Protein 6DRM (pdb70)

Structure (mmCIF, N/CA/C/O backbone):
data_6DRM
#
_entry.id   6DRM
#
_cell.length_a   170.170
_cell.length_b   53.870
_cell.length_c   41.520
_cell.angle_alpha   90.000
_cell.angle_beta   101.940
_cell.angle_gamma   90.000
#
_symmetry.space_group_name_H-M   'C 1 2 1'
#
loop_
_entity.id
_entity.type
_entity.pdbx_description
1 polymer 'Inactive ubiquitin thioesterase FAM105A'
2 water water
#
loop_
_atom_site.group_PDB
_atom_site.id
_atom_site.type_symbol
_atom_site.label_atom_id
_atom_site.label_alt_id
_atom_site.label_comp_id
_atom_site.label_asym_id
_atom_site.label_entity_id
_atom_site.label_seq_id
_atom_site.pdbx_PDB_ins_code
_atom_site.Cartn_x
_atom_site.Cartn_y
_atom_site.Cartn_z
_atom_site.occupancy
_atom_site.B_iso_or_equiv
_atom_site.auth_seq_id
_atom_site.auth_comp_id
_atom_site.auth_asym_id
_atom_site.auth_atom_id
_atom_site.pdbx_PDB_model_num
ATOM 1 N N . ASN A 1 6 ? -27.815 -6.137 22.555 1.00 78.76 87 ASN A N 1
ATOM 2 C CA . ASN A 1 6 ? -26.542 -6.314 21.862 1.00 80.92 87 ASN A CA 1
ATOM 3 C C . ASN A 1 6 ? -26.795 -6.561 20.377 1.00 73.29 87 ASN A C 1
ATOM 4 O O . ASN A 1 6 ? -26.205 -5.909 19.516 1.00 71.18 87 ASN A O 1
ATOM 14 N N . LEU A 1 7 ? -27.683 -7.509 20.090 1.00 69.31 88 LEU A N 1
ATOM 15 C CA . LEU A 1 7 ? -28.041 -7.822 18.712 1.00 64.82 88 LEU A CA 1
ATOM 16 C C . LEU A 1 7 ? -28.666 -6.608 18.035 1.00 62.05 88 LEU A C 1
ATOM 17 O O . LEU A 1 7 ? -29.633 -6.030 18.538 1.00 60.46 88 LEU A O 1
ATOM 33 N N . SER A 1 8 ? -28.108 -6.223 16.884 1.00 61.16 89 SER A N 1
ATOM 34 C CA . SER A 1 8 ? -28.573 -5.041 16.165 1.00 57.92 89 SER A CA 1
ATOM 35 C C . SER A 1 8 ? -29.664 -5.346 15.147 1.00 54.32 89 SER A C 1
ATOM 36 O O . SER A 1 8 ? -30.343 -4.418 14.692 1.00 52.22 89 SER A O 1
ATOM 44 N N . VAL A 1 9 ? -29.837 -6.610 14.767 1.00 53.40 90 VAL A N 1
ATOM 45 C CA . VAL A 1 9 ? -30.972 -7.036 13.960 1.00 52.30 90 VAL A CA 1
ATOM 46 C C . VAL A 1 9 ? -31.891 -7.801 14.904 1.00 56.78 90 VAL A C 1
ATOM 47 O O . VAL A 1 9 ? -31.754 -9.018 15.081 1.00 59.05 90 VAL A O 1
ATOM 60 N N . GLU A 1 10 ? -32.820 -7.082 15.526 1.00 57.98 91 GLU A N 1
ATOM 61 C CA . GLU A 1 10 ? -33.547 -7.597 16.677 1.00 60.47 91 GLU A CA 1
ATOM 62 C C . GLU A 1 10 ? -34.327 -8.859 16.323 1.00 56.37 91 GLU A C 1
ATOM 63 O O . GLU A 1 10 ? -34.675 -9.110 15.167 1.00 51.51 91 GLU A O 1
ATOM 75 N N . ALA A 1 11 ? -34.590 -9.666 17.351 1.00 58.50 92 ALA A N 1
ATOM 76 C CA . ALA A 1 11 ? -35.309 -10.918 17.167 1.00 61.44 92 ALA A CA 1
ATOM 77 C C . ALA A 1 11 ? -36.669 -10.667 16.526 1.00 60.05 92 ALA A C 1
ATOM 78 O O . ALA A 1 11 ? -37.279 -9.607 16.697 1.00 60.18 92 ALA A O 1
ATOM 85 N N . GLU A 1 12 ? -37.147 -11.664 15.7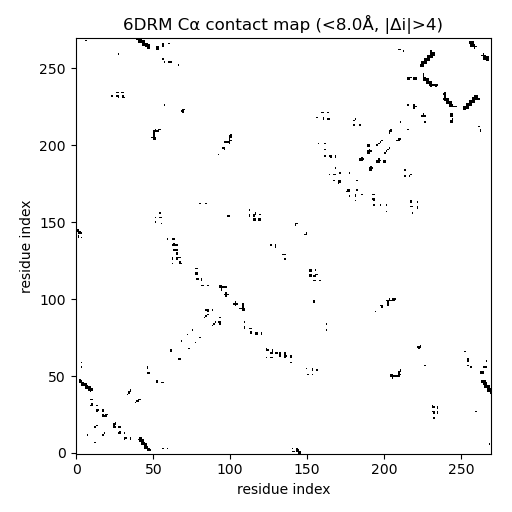86 1.00 61.36 93 GLU A N 1
ATOM 86 C CA . GLU A 1 12 ? -38.378 -11.506 15.029 1.00 61.71 93 GLU A CA 1
ATOM 87 C C . GLU A 1 12 ? -39.578 -11.398 15.962 1.00 60.57 93 GLU A C 1
ATOM 88 O O . GLU A 1 12 ? -39.622 -12.007 17.034 1.00 59.84 93 GLU A O 1
ATOM 100 N N . VAL A 1 13 ? -40.552 -10.597 15.542 1.00 59.44 94 VAL A N 1
ATOM 101 C CA . VAL A 1 13 ? -41.814 -10.450 16.252 1.00 65.89 94 VAL A CA 1
ATOM 102 C C . VAL A 1 13 ? -42.941 -10.582 15.239 1.00 66.75 94 VAL A C 1
ATOM 103 O O . VAL A 1 13 ? -42.810 -10.168 14.083 1.00 65.07 94 VAL A O 1
ATOM 116 N N . ASP A 1 14 ? -44.050 -11.174 15.676 1.00 67.27 95 ASP A N 1
ATOM 117 C CA . ASP A 1 14 ? -45.213 -11.321 14.812 1.00 64.63 95 ASP A CA 1
ATOM 118 C C . ASP A 1 14 ? -45.598 -9.976 14.211 1.00 56.30 95 ASP A C 1
ATOM 119 O O . ASP A 1 14 ? -45.747 -8.981 14.925 1.00 60.42 95 ASP A O 1
ATOM 128 N N . LEU A 1 15 ? -45.758 -9.952 12.887 1.00 52.65 96 LEU A N 1
ATOM 129 C CA . LEU A 1 15 ? -46.008 -8.693 12.191 1.00 52.02 96 LEU A CA 1
ATOM 130 C C . LEU A 1 15 ? -47.295 -8.039 12.679 1.00 56.65 96 LEU A C 1
ATOM 131 O O . LEU A 1 15 ? -47.332 -6.830 12.935 1.00 59.00 96 LEU A O 1
ATOM 147 N N . LEU A 1 16 ? -48.369 -8.821 12.801 1.00 56.83 97 LEU A N 1
ATOM 148 C CA . LEU A 1 16 ? -49.643 -8.252 13.224 1.00 60.03 97 LEU A CA 1
ATOM 149 C C . LEU A 1 16 ? -49.585 -7.769 14.668 1.00 64.66 97 LEU A C 1
ATOM 150 O O . LEU A 1 16 ? -50.228 -6.771 15.009 1.00 67.29 97 LEU A O 1
ATOM 166 N N . SER A 1 17 ? -48.817 -8.449 15.524 1.00 65.91 98 SER A N 1
ATOM 167 C CA . SER A 1 17 ? -48.630 -7.973 16.891 1.00 70.38 98 SER A CA 1
ATOM 168 C C . SER A 1 17 ? -47.903 -6.634 16.905 1.00 72.06 98 SER A C 1
ATOM 169 O O . SER A 1 17 ? -48.386 -5.656 17.488 1.00 74.60 98 SER A O 1
ATOM 177 N N . TYR A 1 18 ? -46.730 -6.575 16.270 1.00 69.93 99 TYR A N 1
ATOM 178 C CA . TYR A 1 18 ? -45.988 -5.323 16.176 1.00 73.42 99 TYR A CA 1
ATOM 179 C C . TYR A 1 18 ? -46.853 -4.219 15.585 1.00 71.40 99 TYR A C 1
ATOM 180 O O . TYR A 1 18 ? -46.891 -3.095 16.100 1.00 75.37 99 TYR A O 1
ATOM 198 N N . CYS A 1 19 ? -47.563 -4.526 14.499 1.00 67.00 100 CYS A N 1
ATOM 199 C CA . CYS A 1 19 ? -48.416 -3.531 13.860 1.00 66.40 100 CYS A CA 1
ATOM 200 C C . CYS A 1 19 ? -49.490 -3.024 14.816 1.00 70.52 100 CYS A C 1
ATOM 201 O O . CYS A 1 19 ? -49.795 -1.824 14.839 1.00 68.83 100 CYS A O 1
ATOM 209 N N . ALA A 1 20 ? -50.075 -3.918 15.615 1.00 72.21 101 ALA A N 1
ATOM 210 C CA . ALA A 1 20 ? -51.141 -3.520 16.527 1.00 78.58 101 ALA A CA 1
ATOM 211 C C . ALA A 1 20 ? -50.608 -2.789 17.754 1.00 83.49 101 ALA A C 1
ATOM 212 O O . ALA A 1 20 ? -51.278 -1.889 18.272 1.00 87.28 101 ALA A O 1
ATOM 219 N N . ARG A 1 21 ? -49.412 -3.159 18.224 1.00 82.76 102 ARG A N 1
ATOM 220 C CA . ARG A 1 21 ? -48.837 -2.555 19.424 1.00 88.27 102 ARG A CA 1
ATOM 221 C C . ARG A 1 21 ? -48.094 -1.259 19.119 1.00 90.02 102 ARG A C 1
ATOM 222 O O . ARG A 1 21 ? -48.153 -0.311 19.910 1.00 94.07 102 ARG A O 1
ATOM 226 N N . GLU A 1 22 ? -47.381 -1.201 17.992 1.00 86.08 103 GLU A N 1
ATOM 227 C CA . GLU A 1 22 ? -46.566 -0.033 17.679 1.00 87.42 103 GLU A CA 1
ATOM 228 C C . GLU A 1 22 ? -47.380 1.085 17.040 1.00 83.04 103 GLU A C 1
ATOM 229 O O . GLU A 1 22 ? -47.073 2.264 17.253 1.00 90.32 103 GLU A O 1
ATOM 241 N N . TRP A 1 23 ? -48.407 0.749 16.266 1.00 79.67 104 TRP A N 1
ATOM 242 C CA . TRP A 1 23 ? -49.179 1.732 15.516 1.00 74.80 104 TRP A CA 1
ATOM 243 C C . TRP A 1 23 ? -50.630 1.778 15.979 1.00 76.40 104 TRP A C 1
ATOM 244 O O . TRP A 1 23 ? -51.560 1.851 15.173 1.00 73.87 104 TRP A O 1
ATOM 265 N N . LYS A 1 24 ? -50.839 1.748 17.292 1.00 79.03 105 LYS A N 1
ATOM 266 C CA . LYS A 1 24 ? -52.165 1.964 17.853 1.00 87.97 105 LYS A CA 1
ATOM 267 C C . LYS A 1 24 ? -52.492 3.453 17.844 1.00 98.33 105 LYS A C 1
ATOM 268 O O . LYS A 1 24 ? -51.634 4.289 18.152 1.00 101.54 105 LYS A O 1
ATOM 272 N N . GLY A 1 25 ? -53.721 3.784 17.484 1.00 101.59 106 GLY A N 1
ATOM 273 C CA . GLY A 1 25 ? -54.140 5.177 17.388 1.00 106.86 106 GLY A CA 1
ATOM 274 C C . GLY A 1 25 ? -55.145 5.358 16.259 1.00 108.08 106 GLY A C 1
ATOM 275 O O . GLY A 1 25 ? -55.457 4.444 15.523 1.00 107.08 106 GLY A O 1
ATOM 279 N N . GLU A 1 26 ? -55.644 6.603 16.145 1.00 114.61 107 GLU A N 1
ATOM 280 C CA . GLU A 1 26 ? -56.675 6.912 15.150 1.00 115.68 107 GLU A CA 1
ATOM 281 C C . GLU A 1 26 ? -56.275 8.042 14.208 1.00 112.66 107 GLU A C 1
ATOM 282 O O . GLU A 1 26 ? -57.119 8.526 13.443 1.00 114.81 107 GLU A O 1
ATOM 294 N N . THR A 1 27 ? -55.018 8.476 14.236 1.00 111.46 108 THR A N 1
ATOM 295 C CA . THR A 1 27 ? -54.577 9.514 13.319 1.00 109.52 108 THR A CA 1
ATOM 296 C C . THR A 1 27 ? -54.570 8.975 11.888 1.00 100.96 108 THR A C 1
ATOM 297 O O . THR A 1 27 ? -54.433 7.768 11.671 1.00 94.15 108 THR A O 1
ATOM 308 N N . PRO A 1 28 ? -54.727 9.849 10.891 1.00 101.59 109 PRO A N 1
ATOM 309 C CA . PRO A 1 28 ? -54.672 9.371 9.500 1.00 97.26 109 PRO A CA 1
ATOM 310 C C . PRO A 1 28 ? -53.372 8.663 9.163 1.00 90.72 109 PRO A C 1
ATOM 311 O O . PRO A 1 28 ? -53.372 7.754 8.323 1.00 85.57 109 PRO A O 1
ATOM 322 N N . ARG A 1 29 ? -52.262 9.052 9.795 1.00 88.92 110 ARG A N 1
ATOM 323 C CA . ARG A 1 29 ? -50.984 8.404 9.519 1.00 86.02 110 ARG A CA 1
ATOM 324 C C . ARG A 1 29 ? -50.917 7.023 10.159 1.00 83.52 110 ARG A C 1
ATOM 325 O O . ARG A 1 29 ? -50.463 6.061 9.526 1.00 77.18 110 ARG A O 1
ATOM 329 N N . ASN A 1 30 ? -51.360 6.903 11.413 1.00 85.70 111 ASN A N 1
ATOM 330 C CA . ASN A 1 30 ? -51.345 5.605 12.080 1.00 83.00 111 ASN A CA 1
ATOM 331 C C . ASN A 1 30 ? -52.292 4.629 11.397 1.00 79.29 111 ASN A C 1
ATOM 332 O O . ASN A 1 30 ? -51.938 3.466 11.167 1.00 77.26 111 ASN A O 1
ATOM 343 N N . LYS A 1 31 ? -53.500 5.084 11.064 1.00 82.63 112 LYS A N 1
ATOM 344 C CA . LYS A 1 31 ? -54.444 4.223 10.362 1.00 78.64 112 LYS A CA 1
ATOM 345 C C . LYS A 1 31 ? -53.836 3.687 9.073 1.00 73.00 112 LYS A C 1
ATOM 346 O O . LYS A 1 31 ? -53.955 2.494 8.768 1.00 69.71 112 LYS A O 1
ATOM 350 N N . LEU A 1 32 ? -53.167 4.551 8.307 1.00 73.45 113 LEU A N 1
ATOM 351 C CA . LEU A 1 32 ? -52.553 4.108 7.061 1.00 71.59 113 LEU A CA 1
ATOM 352 C C . LEU A 1 32 ? -51.460 3.080 7.323 1.00 65.95 113 LEU A C 1
ATOM 353 O O . LEU A 1 32 ? -51.307 2.117 6.561 1.00 59.66 113 LEU A O 1
ATOM 369 N N . MET A 1 33 ? -50.690 3.264 8.398 1.00 63.31 114 MET A N 1
ATOM 370 C CA . MET A 1 33 ? -49.601 2.337 8.692 1.00 62.25 114 MET A CA 1
ATOM 371 C C . MET A 1 33 ? -50.131 0.939 8.983 1.00 57.67 114 MET A C 1
ATOM 372 O O . MET A 1 33 ? -49.547 -0.058 8.539 1.00 52.83 114 MET A O 1
ATOM 386 N N . ARG A 1 34 ? -51.235 0.841 9.730 1.00 59.32 115 ARG A N 1
ATOM 387 C CA . ARG A 1 34 ? -51.789 -0.473 10.041 1.00 51.76 115 ARG A CA 1
ATOM 388 C C . ARG A 1 34 ? -52.299 -1.167 8.784 1.00 52.87 115 ARG A C 1
ATOM 389 O O . ARG A 1 34 ? -52.155 -2.387 8.642 1.00 52.51 115 ARG A O 1
ATOM 410 N N . LYS A 1 35 ? -52.896 -0.410 7.859 1.00 52.12 116 LYS A N 1
ATOM 411 C CA . LYS A 1 35 ? -53.340 -1.002 6.601 1.00 54.37 116 LYS A CA 1
ATOM 412 C C . LYS A 1 35 ? -52.157 -1.499 5.779 1.00 52.10 116 LYS A C 1
ATOM 413 O O . LYS A 1 35 ? -52.253 -2.530 5.102 1.00 51.60 116 LYS A O 1
ATOM 432 N N . ALA A 1 36 ? -51.034 -0.781 5.824 1.00 51.54 117 ALA A N 1
ATOM 433 C CA . ALA A 1 36 ? -49.855 -1.205 5.076 1.00 45.85 117 ALA A CA 1
ATOM 434 C C . ALA A 1 36 ? -49.329 -2.535 5.599 1.00 43.56 117 ALA A C 1
ATOM 435 O O . ALA A 1 36 ? -49.079 -3.466 4.824 1.00 42.76 117 ALA A O 1
ATOM 442 N N . TYR A 1 37 ? -49.161 -2.648 6.921 1.00 46.00 118 TYR A N 1
ATOM 443 C CA . TYR A 1 37 ? -48.687 -3.902 7.498 1.00 47.68 118 TYR A CA 1
ATOM 444 C C . TYR A 1 37 ? -49.656 -5.044 7.214 1.00 49.13 118 TYR A C 1
ATOM 445 O O . TYR A 1 37 ? -49.231 -6.172 6.935 1.00 48.82 118 TYR A O 1
ATOM 463 N N . GLU A 1 38 ? -50.963 -4.773 7.280 1.00 49.94 119 GLU A N 1
ATOM 464 C CA . GLU A 1 38 ? -51.945 -5.804 6.960 1.00 47.65 119 GLU A CA 1
ATOM 465 C C . GLU A 1 38 ? -51.818 -6.248 5.508 1.00 47.40 119 GLU A C 1
ATOM 466 O O . GLU A 1 38 ? -51.977 -7.435 5.198 1.00 47.16 119 GLU A O 1
ATOM 478 N N . GLU A 1 39 ? -51.538 -5.307 4.603 1.00 49.40 120 GLU A N 1
ATOM 479 C CA . GLU A 1 39 ? -51.259 -5.669 3.216 1.00 52.29 120 GLU A CA 1
ATOM 480 C C . GLU A 1 39 ? -50.034 -6.571 3.124 1.00 46.61 120 GLU A C 1
ATOM 481 O O . GLU A 1 39 ? -50.042 -7.569 2.396 1.00 45.73 120 GLU A O 1
ATOM 493 N N . LEU A 1 40 ? -48.970 -6.234 3.856 1.00 46.18 121 LEU A N 1
ATOM 494 C CA . LEU A 1 40 ? -47.766 -7.059 3.840 1.00 45.04 121 LEU A CA 1
ATOM 495 C C . LEU A 1 40 ? -48.073 -8.493 4.256 1.00 48.32 121 LEU A C 1
ATOM 496 O O . LEU A 1 40 ? -47.526 -9.445 3.687 1.00 43.87 121 LEU A O 1
ATOM 512 N N . PHE A 1 41 ? -48.951 -8.668 5.243 1.00 46.99 122 PHE A N 1
ATOM 513 C CA . PHE A 1 41 ? -49.223 -10.002 5.762 1.00 47.51 122 PHE A CA 1
ATOM 514 C C . PHE A 1 41 ? -50.098 -10.809 4.810 1.00 46.22 122 PHE A C 1
ATOM 515 O O . PHE A 1 41 ? -49.775 -11.955 4.480 1.00 48.33 122 PHE A O 1
ATOM 532 N N . TRP A 1 42 ? -51.208 -10.226 4.354 1.00 47.44 123 TRP A N 1
ATOM 533 C CA . TRP A 1 42 ? -52.193 -10.995 3.601 1.00 47.98 123 TRP A CA 1
ATOM 534 C C . TRP A 1 42 ? -51.839 -11.104 2.123 1.00 49.88 123 TRP A C 1
ATOM 535 O O . TRP A 1 42 ? -52.109 -12.135 1.496 1.00 51.67 123 TRP A O 1
ATOM 556 N N . ARG A 1 43 ? -51.250 -10.057 1.546 1.00 50.57 124 ARG A N 1
ATOM 557 C CA . ARG A 1 43 ? -50.926 -10.055 0.125 1.00 56.92 124 ARG A CA 1
ATOM 558 C C . ARG A 1 43 ? -49.531 -10.607 -0.152 1.00 54.04 124 ARG A C 1
ATOM 559 O O . ARG A 1 43 ? -49.336 -11.316 -1.145 1.00 55.05 124 ARG A O 1
ATOM 580 N N . HIS A 1 44 ? -48.559 -10.307 0.709 1.00 50.41 125 HIS A N 1
ATOM 581 C CA . HIS A 1 44 ? -47.176 -10.723 0.506 1.00 51.81 125 HIS A CA 1
ATOM 582 C C . HIS A 1 44 ? -46.717 -11.779 1.502 1.00 54.73 125 HIS A C 1
ATOM 583 O O . HIS A 1 44 ? -45.557 -12.199 1.450 1.00 51.59 125 HIS A O 1
ATOM 597 N N . HIS A 1 45 ? -47.592 -12.211 2.409 1.00 54.58 126 HIS A N 1
ATOM 598 C CA . HIS A 1 45 ? -47.333 -13.351 3.286 1.00 56.19 126 HIS A CA 1
ATOM 599 C C . HIS A 1 45 ? -46.107 -13.135 4.162 1.00 53.21 126 HIS A C 1
ATOM 600 O O . HIS A 1 45 ? -45.384 -14.081 4.486 1.00 53.54 126 HIS A O 1
ATOM 614 N N . ILE A 1 46 ? -45.869 -11.892 4.565 1.00 50.46 127 ILE A N 1
ATOM 615 C CA . ILE A 1 46 ? -44.815 -11.593 5.529 1.00 51.35 127 ILE A CA 1
ATOM 616 C C . ILE A 1 46 ? -45.375 -11.846 6.921 1.00 51.65 127 ILE A C 1
ATOM 617 O O . ILE A 1 46 ? -46.332 -11.189 7.346 1.00 56.08 127 ILE A O 1
ATOM 633 N N . LYS A 1 47 ? -44.792 -12.816 7.627 1.00 52.37 128 LYS A N 1
ATOM 634 C CA . LYS A 1 47 ? -45.344 -13.280 8.893 1.00 55.40 128 LYS A CA 1
ATOM 635 C C . LYS A 1 47 ? -44.748 -12.557 10.097 1.00 55.57 128 LYS A C 1
ATOM 636 O O . LYS A 1 47 ? -45.470 -12.260 11.053 1.00 54.53 128 LYS A O 1
ATOM 655 N N . CYS A 1 48 ? -43.447 -12.278 10.078 1.00 51.67 129 CYS A N 1
ATOM 656 C CA . CYS A 1 48 ? -42.767 -11.631 11.192 1.00 56.22 129 CYS A CA 1
ATOM 657 C C . CYS A 1 48 ? -41.865 -10.521 10.664 1.00 51.16 129 CYS A C 1
ATOM 658 O O . CYS A 1 48 ? -41.701 -10.342 9.456 1.00 46.37 129 CYS A O 1
ATOM 666 N N . VAL A 1 49 ? -41.279 -9.773 11.596 1.00 54.80 130 VAL A N 1
ATOM 667 C CA . VAL A 1 49 ? -40.429 -8.631 11.280 1.00 53.43 130 VAL A CA 1
ATOM 668 C C . VAL A 1 49 ? -39.286 -8.585 12.281 1.00 54.87 130 VAL A C 1
ATOM 669 O O . VAL A 1 49 ? -39.487 -8.809 13.480 1.00 59.75 130 VAL A O 1
ATOM 682 N N . ARG A 1 50 ? -38.082 -8.294 11.790 1.00 55.20 131 ARG A N 1
ATOM 683 C CA . ARG A 1 50 ? -36.912 -8.081 12.637 1.00 54.91 131 ARG A CA 1
ATOM 684 C C . ARG A 1 50 ? -36.530 -6.610 12.529 1.00 53.28 131 ARG A C 1
ATOM 685 O O . ARG A 1 50 ? -36.129 -6.143 11.458 1.00 55.18 131 ARG A O 1
ATOM 706 N N . GLN A 1 51 ? -36.664 -5.888 13.636 1.00 57.19 132 GLN A N 1
ATOM 707 C CA . GLN A 1 51 ? -36.451 -4.448 13.637 1.00 56.20 132 GLN A CA 1
ATOM 708 C C . GLN A 1 51 ? -34.963 -4.131 13.569 1.00 55.78 132 GLN A C 1
ATOM 709 O O . GLN A 1 51 ? -34.140 -4.784 14.216 1.00 55.39 132 GLN A O 1
ATOM 723 N N . VAL A 1 52 ? -34.619 -3.131 12.758 1.00 52.24 133 VAL A N 1
ATOM 724 C CA . VAL A 1 52 ? -33.241 -2.657 12.616 1.00 45.92 133 VAL A CA 1
ATOM 725 C C . VAL A 1 52 ? -33.273 -1.154 12.880 1.00 48.61 133 VAL A C 1
ATOM 726 O O . VAL A 1 52 ? -33.466 -0.351 11.963 1.00 49.89 133 VAL A O 1
ATOM 739 N N . ARG A 1 53 ? -33.090 -0.762 14.147 1.00 52.39 134 ARG A N 1
ATOM 740 C CA . ARG A 1 53 ? -33.104 0.649 14.543 1.00 57.71 134 ARG A CA 1
ATOM 741 C C . ARG A 1 53 ? -32.012 0.832 15.597 1.00 57.07 134 ARG A C 1
ATOM 742 O O . ARG A 1 53 ? -32.272 0.837 16.803 1.00 57.39 134 ARG A O 1
ATOM 763 N N . ARG A 1 54 ? -30.773 0.990 15.130 1.00 57.32 135 ARG A N 1
ATOM 764 C CA . ARG A 1 54 ? -29.621 1.093 16.020 1.00 57.12 135 ARG A CA 1
ATOM 765 C C . ARG A 1 54 ? -28.867 2.401 15.826 1.00 55.35 135 ARG A C 1
ATOM 766 O O . ARG A 1 54 ? -28.731 3.172 16.780 1.00 57.05 135 ARG A O 1
ATOM 787 N N . ASP A 1 55 ? -28.376 2.677 14.623 1.00 56.02 136 ASP A N 1
ATOM 788 C CA . ASP A 1 55 ? -27.544 3.849 14.377 1.00 54.82 136 ASP A CA 1
ATOM 789 C C . ASP A 1 55 ? -27.662 4.222 12.902 1.00 49.81 136 ASP A C 1
ATOM 790 O O . ASP A 1 55 ? -28.445 3.629 12.154 1.00 46.22 136 ASP A O 1
ATOM 799 N N . ASN A 1 56 ? -26.866 5.198 12.476 1.00 52.25 137 ASN A N 1
ATOM 800 C CA . ASN A 1 56 ? -26.951 5.718 11.117 1.00 51.75 137 ASN A CA 1
ATOM 801 C C . ASN A 1 56 ? -26.343 4.786 10.070 1.00 50.88 137 ASN A C 1
ATOM 802 O O . ASN A 1 56 ? -26.270 5.171 8.897 1.00 49.52 137 ASN A O 1
ATOM 813 N N . TYR A 1 57 ? -25.916 3.584 10.456 1.00 51.12 138 TYR A N 1
ATOM 814 C CA . TYR A 1 57 ? -25.542 2.545 9.507 1.00 45.66 138 TYR A CA 1
ATOM 815 C C . TYR A 1 57 ? -26.706 1.628 9.147 1.00 43.41 138 TYR A C 1
ATOM 816 O O . TYR A 1 57 ? -26.508 0.664 8.399 1.00 44.43 138 TYR A O 1
ATOM 834 N N . ASP A 1 58 ? -27.909 1.905 9.659 1.00 45.95 139 ASP A N 1
ATOM 835 C CA . ASP A 1 58 ? -28.990 0.924 9.616 1.00 45.37 139 ASP A CA 1
ATOM 836 C C . ASP A 1 58 ? -29.266 0.423 8.204 1.00 41.45 139 ASP A C 1
ATOM 837 O O . ASP A 1 58 ? -29.515 -0.771 8.003 1.00 42.19 139 ASP A O 1
ATOM 846 N N . ALA A 1 59 ? -29.237 1.316 7.212 1.00 44.17 140 ALA A N 1
ATOM 847 C CA . ALA A 1 59 ? -29.480 0.889 5.836 1.00 43.68 140 ALA A CA 1
ATOM 848 C C . ALA A 1 59 ? -28.448 -0.141 5.395 1.00 43.18 140 ALA A C 1
ATOM 849 O O . ALA A 1 59 ? -28.794 -1.180 4.818 1.00 44.29 140 ALA A O 1
ATOM 856 N N . LEU A 1 60 ? -27.167 0.133 5.652 1.00 46.63 141 LEU A N 1
ATOM 857 C CA . LEU A 1 60 ? -26.122 -0.831 5.322 1.00 44.45 141 LEU A CA 1
ATOM 858 C C . LEU A 1 60 ? -26.247 -2.084 6.177 1.00 44.58 141 LEU A C 1
ATOM 859 O O . LEU A 1 60 ? -26.005 -3.198 5.697 1.00 43.44 141 LEU A O 1
ATOM 875 N N . ARG A 1 61 ? -26.618 -1.918 7.448 1.00 45.80 142 ARG A N 1
ATOM 876 C CA . ARG A 1 61 ? -26.819 -3.068 8.322 1.00 45.40 142 ARG A CA 1
ATOM 877 C C . ARG A 1 61 ? -27.896 -3.991 7.764 1.00 44.44 142 ARG A C 1
ATOM 878 O O . ARG A 1 61 ? -27.708 -5.211 7.688 1.00 45.35 142 ARG A O 1
ATOM 899 N N . SER A 1 62 ? -29.028 -3.421 7.344 1.00 41.40 143 SER A N 1
ATOM 900 C CA . SER A 1 62 ? -30.134 -4.237 6.856 1.00 45.51 143 SER A CA 1
ATOM 901 C C . SER A 1 62 ? -29.760 -4.982 5.579 1.00 48.57 143 SER A C 1
ATOM 902 O O . SER A 1 62 ? -30.057 -6.175 5.439 1.00 51.70 143 SER A O 1
ATOM 910 N N . VAL A 1 63 ? -29.112 -4.297 4.636 1.00 43.85 144 VAL A N 1
ATOM 911 C CA . VAL A 1 63 ? -28.762 -4.927 3.365 1.00 41.39 144 VAL A CA 1
ATOM 912 C C . VAL A 1 63 ? -27.736 -6.030 3.581 1.00 43.59 144 VAL A C 1
ATOM 913 O O . VAL A 1 63 ? -27.869 -7.138 3.047 1.00 45.23 144 VAL A O 1
ATOM 926 N N . LEU A 1 64 ? -26.694 -5.746 4.366 1.00 45.50 145 LEU A N 1
ATOM 927 C CA . LEU A 1 64 ? -25.669 -6.750 4.632 1.00 47.04 145 LEU A CA 1
ATOM 928 C C . LEU A 1 64 ? -26.264 -7.974 5.317 1.00 48.66 145 LEU A C 1
ATOM 929 O O . LEU A 1 64 ? -25.903 -9.112 4.994 1.00 49.46 145 LEU A O 1
ATOM 945 N N . PHE A 1 65 ? -27.173 -7.762 6.272 1.00 46.74 146 PHE A N 1
ATOM 946 C CA . PHE A 1 65 ? -27.826 -8.891 6.929 1.00 49.16 146 PHE A CA 1
ATOM 947 C C . PHE A 1 65 ? -28.552 -9.770 5.918 1.00 47.15 146 PHE A C 1
ATOM 948 O O . PHE A 1 65 ? -28.476 -11.002 5.988 1.00 49.66 146 PHE A O 1
ATOM 965 N N . GLN A 1 66 ? -29.263 -9.156 4.968 1.00 43.97 147 GLN A N 1
ATOM 966 C CA . GLN A 1 66 ? -29.994 -9.932 3.973 1.00 44.54 147 GLN A CA 1
ATOM 967 C C . GLN A 1 66 ? -29.044 -10.709 3.073 1.00 49.41 147 GLN A C 1
ATOM 968 O O . GLN A 1 66 ? -29.304 -11.872 2.743 1.00 52.40 147 GLN A O 1
ATOM 982 N N . ILE A 1 67 ? -27.939 -10.085 2.664 1.00 48.34 148 ILE A N 1
ATOM 983 C CA . ILE A 1 67 ? -26.975 -10.766 1.804 1.00 47.04 148 ILE A CA 1
ATOM 984 C C . ILE A 1 67 ? -26.460 -12.024 2.487 1.00 46.99 148 ILE A C 1
ATOM 985 O O . ILE A 1 67 ? -26.502 -13.122 1.919 1.00 50.79 148 ILE A O 1
ATOM 1001 N N . PHE A 1 68 ? -25.988 -11.889 3.727 1.00 49.86 149 PHE A N 1
ATOM 1002 C CA . PHE A 1 68 ? -25.408 -13.027 4.430 1.00 54.47 149 PHE A CA 1
ATOM 1003 C C . PHE A 1 68 ? -26.473 -14.060 4.787 1.00 57.12 149 PHE A C 1
ATOM 1004 O O . PHE A 1 68 ? -26.290 -15.260 4.556 1.00 57.73 149 PHE A O 1
ATOM 1021 N N . SER A 1 69 ? -27.594 -13.614 5.362 1.00 56.25 150 SER A N 1
ATOM 1022 C CA . SER A 1 69 ? -28.615 -14.559 5.803 1.00 58.57 150 SER A CA 1
ATOM 1023 C C . SER A 1 69 ? -29.170 -15.372 4.640 1.00 57.08 150 SER A C 1
ATOM 1024 O O . SER A 1 69 ? -29.504 -16.550 4.812 1.00 59.68 150 SER A O 1
ATOM 1032 N N . GLN A 1 70 ? -29.266 -14.774 3.455 1.00 57.99 151 GLN A N 1
ATOM 1033 C CA . GLN A 1 70 ? -29.794 -15.457 2.281 1.00 56.05 151 GLN A CA 1
ATOM 1034 C C . GLN A 1 70 ? -28.712 -16.111 1.431 1.00 58.66 151 GLN A C 1
ATOM 1035 O O . GLN A 1 70 ? -29.038 -16.756 0.430 1.00 60.09 151 GLN A O 1
ATOM 1049 N N . GLY A 1 71 ? -27.442 -15.960 1.797 1.00 58.53 152 GLY A N 1
ATOM 1050 C CA . GLY A 1 71 ? -26.372 -16.638 1.090 1.00 61.17 152 GLY A CA 1
ATOM 1051 C C . GLY A 1 71 ? -26.064 -16.085 -0.282 1.00 60.25 152 GLY A C 1
ATOM 1052 O O . GLY A 1 71 ? -25.695 -16.846 -1.180 1.00 64.28 152 GLY A O 1
ATOM 1056 N N . ILE A 1 72 ? -26.203 -14.779 -0.471 1.00 58.41 153 ILE A N 1
ATOM 1057 C CA . ILE A 1 72 ? -25.865 -14.152 -1.743 1.00 57.01 153 ILE A CA 1
ATOM 1058 C C . ILE A 1 72 ? -24.352 -14.013 -1.838 1.00 56.67 153 ILE A C 1
ATOM 1059 O O . ILE A 1 72 ? -23.688 -13.602 -0.878 1.00 55.15 153 ILE A O 1
ATOM 1075 N N . SER A 1 73 ? -23.799 -14.360 -2.998 1.00 58.38 154 SER A N 1
ATOM 1076 C CA . SER A 1 73 ? -22.357 -14.410 -3.179 1.00 60.86 154 SER A CA 1
ATOM 1077 C C . SER A 1 73 ? -21.845 -13.080 -3.738 1.00 59.38 154 SER A C 1
ATOM 1078 O O . SER A 1 73 ? -22.586 -12.101 -3.856 1.00 56.36 154 SER A O 1
ATOM 1086 N N . PHE A 1 74 ? -20.559 -13.035 -4.089 1.00 59.94 155 PHE A N 1
ATOM 1087 C CA . PHE A 1 74 ? -19.961 -11.802 -4.573 1.00 54.73 155 PHE A CA 1
ATOM 1088 C C . PHE A 1 74 ? -20.538 -11.423 -5.936 1.00 53.08 155 PHE A C 1
ATOM 1089 O O . PHE A 1 74 ? -20.898 -12.294 -6.732 1.00 56.66 155 PHE A O 1
ATOM 1106 N N . PRO A 1 75 ? -20.632 -10.127 -6.231 1.00 49.99 156 PRO A N 1
ATOM 1107 C CA . PRO A 1 75 ? -21.038 -9.707 -7.578 1.00 53.55 156 PRO A CA 1
ATOM 1108 C C . PRO A 1 75 ? -20.014 -10.130 -8.620 1.00 58.42 156 PRO A C 1
ATOM 1109 O O . PRO A 1 75 ? -18.886 -10.524 -8.315 1.00 61.36 156 PRO A O 1
ATOM 1120 N N . SER A 1 76 ? -20.426 -10.027 -9.886 1.00 62.97 157 SER A N 1
ATOM 1121 C CA . SER A 1 76 ? -19.625 -10.565 -10.980 1.00 67.47 157 SER A CA 1
ATOM 1122 C C . SER A 1 76 ? -18.298 -9.830 -11.126 1.00 68.80 157 SER A C 1
ATOM 1123 O O . SER A 1 76 ? -17.255 -10.461 -11.335 1.00 69.48 157 SER A O 1
ATOM 1131 N N . TRP A 1 77 ? -18.313 -8.498 -11.031 1.00 66.84 158 TRP A N 1
ATOM 1132 C CA . TRP A 1 77 ? -17.095 -7.728 -11.254 1.00 64.50 158 TRP A CA 1
ATOM 1133 C C . TRP A 1 77 ? -16.021 -8.015 -10.215 1.00 65.51 158 TRP A C 1
ATOM 1134 O O . TRP A 1 77 ? -14.866 -7.626 -10.422 1.00 68.88 158 TRP A O 1
ATOM 1155 N N . MET A 1 78 ? -16.362 -8.676 -9.109 1.00 67.87 159 MET A N 1
ATOM 1156 C CA . MET A 1 78 ? -15.352 -9.095 -8.149 1.00 69.73 159 MET A CA 1
ATOM 1157 C C . MET A 1 78 ? -14.684 -10.409 -8.534 1.00 78.33 159 MET A C 1
ATOM 1158 O O . MET A 1 78 ? -13.666 -10.765 -7.931 1.00 82.99 159 MET A O 1
ATOM 1172 N N . LYS A 1 79 ? -15.225 -11.134 -9.517 1.00 83.92 160 LYS A N 1
ATOM 1173 C CA . LYS A 1 79 ? -14.600 -12.379 -9.951 1.00 90.69 160 LYS A CA 1
ATOM 1174 C C . LYS A 1 79 ? -13.186 -12.129 -10.459 1.00 98.16 160 LYS A C 1
ATOM 1175 O O . LYS A 1 79 ? -12.245 -12.841 -10.089 1.00 100.29 160 LYS A O 1
ATOM 1179 N N . GLU A 1 80 ? -13.016 -11.115 -11.310 1.00 100.42 161 GLU A N 1
ATOM 1180 C CA . GLU A 1 80 ? -11.700 -10.815 -11.861 1.00 110.34 161 GLU A CA 1
ATOM 1181 C C . GLU A 1 80 ? -10.891 -9.940 -10.910 1.00 107.60 161 GLU A C 1
ATOM 1182 O O . GLU A 1 80 ? -9.724 -10.231 -10.626 1.00 112.55 161 GLU A O 1
ATOM 1194 N N . LYS A 1 81 ? -11.498 -8.866 -10.410 1.00 101.51 162 LYS A N 1
ATOM 1195 C CA . LYS A 1 81 ? -10.799 -7.927 -9.545 1.00 94.41 162 LYS A CA 1
ATOM 1196 C C . LYS A 1 81 ? -10.765 -8.454 -8.116 1.00 92.30 162 LYS A C 1
ATOM 1197 O O . LYS A 1 81 ? -11.783 -8.914 -7.589 1.00 89.47 162 LYS A O 1
ATOM 1216 N N . ASP A 1 82 ? -9.593 -8.380 -7.489 1.00 89.63 163 ASP A N 1
ATOM 1217 C CA . ASP A 1 82 ? -9.464 -8.748 -6.087 1.00 86.19 163 ASP A CA 1
ATOM 1218 C C . ASP A 1 82 ? -9.947 -7.597 -5.216 1.00 81.96 163 ASP A C 1
ATOM 1219 O O . ASP A 1 82 ? -9.539 -6.446 -5.405 1.00 82.33 163 ASP A O 1
ATOM 1228 N N . ILE A 1 83 ? -10.820 -7.916 -4.262 1.00 78.82 164 ILE A N 1
ATOM 1229 C CA . ILE A 1 83 ? -11.409 -6.892 -3.407 1.00 75.38 164 ILE A CA 1
ATOM 1230 C C . ILE A 1 83 ? -10.320 -6.157 -2.632 1.00 68.62 164 ILE A C 1
ATOM 1231 O O . ILE A 1 83 ? -10.307 -4.921 -2.563 1.00 65.23 164 ILE A O 1
ATOM 1247 N N . VAL A 1 84 ? -9.380 -6.905 -2.048 1.00 67.40 165 VAL A N 1
ATOM 1248 C CA . VAL A 1 84 ? -8.411 -6.303 -1.143 1.00 65.93 165 VAL A CA 1
ATOM 1249 C C . VAL A 1 84 ? -7.445 -5.376 -1.866 1.00 65.19 165 VAL A C 1
ATOM 1250 O O . VAL A 1 84 ? -6.823 -4.519 -1.228 1.00 67.10 165 VAL A O 1
ATOM 1263 N N . LYS A 1 85 ? -7.294 -5.523 -3.181 1.00 65.90 166 LYS A N 1
ATOM 1264 C CA . LYS A 1 85 ? -6.376 -4.685 -3.940 1.00 65.47 166 LYS A CA 1
ATOM 1265 C C . LYS A 1 85 ? -7.000 -3.367 -4.379 1.00 62.72 166 LYS A C 1
ATOM 1266 O O . LYS A 1 85 ? -6.276 -2.484 -4.852 1.00 59.16 166 LYS A O 1
ATOM 1270 N N . LEU A 1 86 ? -8.314 -3.209 -4.228 1.00 60.54 167 LEU A N 1
ATOM 1271 C CA . LEU A 1 86 ? -8.959 -1.971 -4.655 1.00 65.12 167 LEU A CA 1
ATOM 1272 C C . LEU A 1 86 ? -8.404 -0.745 -3.942 1.00 64.66 167 LEU A C 1
ATOM 1273 O O . LEU A 1 86 ? -8.176 0.274 -4.618 1.00 65.98 167 LEU A O 1
ATOM 1289 N N . PRO A 1 87 ? -8.167 -0.758 -2.627 1.00 62.04 168 PRO A N 1
ATOM 1290 C CA . PRO A 1 87 ? -7.536 0.414 -1.995 1.00 60.14 168 PRO A CA 1
ATOM 1291 C C . PRO A 1 87 ? -6.226 0.809 -2.648 1.00 59.59 168 PRO A C 1
ATOM 1292 O O . PRO A 1 87 ? -5.962 2.006 -2.823 1.00 61.26 168 PRO A O 1
ATOM 1303 N N . GLU A 1 88 ? -5.391 -0.170 -3.018 1.00 61.92 169 GLU A N 1
ATOM 1304 C CA . GLU A 1 88 ? -4.141 0.146 -3.698 1.00 63.31 169 GLU A CA 1
ATOM 1305 C C . GLU A 1 88 ? -4.411 0.736 -5.076 1.00 60.08 169 GLU A C 1
ATOM 1306 O O . GLU A 1 88 ? -3.755 1.702 -5.488 1.00 58.66 169 GLU A O 1
ATOM 1318 N N . LYS A 1 89 ? -5.375 0.164 -5.802 1.00 57.10 170 LYS A N 1
ATOM 1319 C CA . LYS A 1 89 ? -5.681 0.643 -7.144 1.00 62.55 170 LYS A CA 1
ATOM 1320 C C . LYS A 1 89 ? -6.069 2.115 -7.124 1.00 61.65 170 LYS A C 1
ATOM 1321 O O . LYS A 1 89 ? -5.620 2.895 -7.974 1.00 69.12 170 LYS A O 1
ATOM 1340 N N . LEU A 1 90 ? -6.888 2.521 -6.153 1.00 59.44 171 LEU A N 1
ATOM 1341 C CA . LEU A 1 90 ? -7.290 3.919 -6.067 1.00 57.17 171 LEU A CA 1
ATOM 1342 C C . LEU A 1 90 ? -6.160 4.780 -5.525 1.00 52.94 171 LEU A C 1
ATOM 1343 O O . LEU A 1 90 ? -5.941 5.895 -6.009 1.00 57.12 171 LEU A O 1
ATOM 1359 N N . LEU A 1 91 ? -5.437 4.281 -4.520 1.00 57.10 172 LEU A N 1
ATOM 1360 C CA . LEU A 1 91 ? -4.200 4.939 -4.110 1.00 64.65 172 LEU A CA 1
ATOM 1361 C C . LEU A 1 91 ? -3.340 5.257 -5.326 1.00 63.21 172 LEU A C 1
ATOM 1362 O O . LEU A 1 91 ? -2.741 6.335 -5.410 1.00 66.74 172 LEU A O 1
ATOM 1378 N N . PHE A 1 92 ? -3.289 4.333 -6.290 1.00 66.47 173 PHE A N 1
ATOM 1379 C CA . PHE A 1 92 ? -2.520 4.537 -7.516 1.00 73.81 173 PHE A CA 1
ATOM 1380 C C . PHE A 1 92 ? -3.250 5.466 -8.481 1.00 78.24 173 PHE A C 1
ATOM 1381 O O . PHE A 1 92 ? -2.722 6.511 -8.877 1.00 79.03 173 PHE A O 1
ATOM 1398 N N . SER A 1 93 ? -4.469 5.091 -8.876 1.00 76.41 174 SER A N 1
ATOM 1399 C CA . SER A 1 93 ? -5.204 5.885 -9.854 1.00 78.86 174 SER A CA 1
ATOM 1400 C C . SER A 1 93 ? -5.558 7.260 -9.298 1.00 81.04 174 SER A C 1
ATOM 1401 O O . SER A 1 93 ? -5.423 8.270 -9.999 1.00 82.46 174 SER A O 1
ATOM 1409 N N . GLN A 1 94 ? -6.010 7.321 -8.044 1.00 80.87 175 GLN A N 1
ATOM 1410 C CA . GLN A 1 94 ? -6.342 8.587 -7.412 1.00 82.64 175 GLN A CA 1
ATOM 1411 C C . GLN A 1 94 ? -5.100 9.183 -6.751 1.00 89.31 175 GLN A C 1
ATOM 1412 O O . GLN A 1 94 ? -4.021 8.585 -6.739 1.00 95.54 175 GLN A O 1
ATOM 1426 N N . GLY A 1 95 ? -5.254 10.381 -6.189 1.00 95.60 176 GLY A N 1
ATOM 1427 C CA . GLY A 1 95 ? -4.141 11.037 -5.542 1.00 102.23 176 GLY A CA 1
ATOM 1428 C C . GLY A 1 95 ? -3.860 10.486 -4.157 1.00 106.51 176 GLY A C 1
ATOM 1429 O O . GLY A 1 95 ? -4.721 9.903 -3.498 1.00 100.82 176 GLY A O 1
ATOM 1433 N N . CYS A 1 96 ? -2.614 10.673 -3.713 1.00 110.92 177 CYS A N 1
ATOM 1434 C CA . CYS A 1 96 ? -2.247 10.267 -2.360 1.00 114.29 177 CYS A CA 1
ATOM 1435 C C . CYS A 1 96 ? -3.041 11.052 -1.325 1.00 104.89 177 CYS A C 1
ATOM 1436 O O . CYS A 1 96 ? -3.470 10.497 -0.306 1.00 109.37 177 CYS A O 1
ATOM 1444 N N . ASN A 1 97 ? -3.250 12.349 -1.571 1.00 103.67 178 ASN A N 1
ATOM 1445 C CA . ASN A 1 97 ? -4.119 13.135 -0.705 1.00 91.32 178 ASN A CA 1
ATOM 1446 C C . ASN A 1 97 ? -5.586 12.785 -0.927 1.00 76.64 178 ASN A C 1
ATOM 1447 O O . ASN A 1 97 ? -6.386 12.859 0.010 1.00 73.02 178 ASN A O 1
ATOM 1458 N N . TRP A 1 98 ? -5.951 12.404 -2.155 1.00 68.37 179 TRP A N 1
ATOM 1459 C CA . TRP A 1 98 ? -7.335 12.055 -2.460 1.00 73.80 179 TRP A CA 1
ATOM 1460 C C . TRP A 1 98 ? -7.850 10.975 -1.517 1.00 76.56 179 TRP A C 1
ATOM 1461 O O . TRP A 1 98 ? -8.944 11.091 -0.953 1.00 71.69 179 TRP A O 1
ATOM 1482 N N . ILE A 1 99 ? -7.065 9.914 -1.332 1.00 81.21 180 ILE A N 1
ATOM 1483 C CA . ILE A 1 99 ? -7.516 8.790 -0.522 1.00 86.49 180 ILE A CA 1
ATOM 1484 C C . ILE A 1 99 ? -7.432 9.119 0.965 1.00 83.06 180 ILE A C 1
ATOM 1485 O O . ILE A 1 99 ? -8.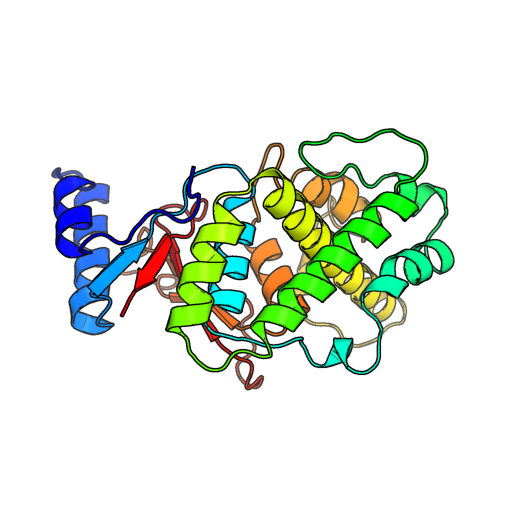252 8.636 1.755 1.00 80.93 180 ILE A O 1
ATOM 1501 N N . GLN A 1 100 ? -6.468 9.948 1.370 1.00 81.04 181 GLN A N 1
ATOM 1502 C CA . GLN A 1 100 ? -6.289 10.286 2.777 1.00 76.50 181 GLN A CA 1
ATOM 1503 C C . GLN A 1 100 ? -7.437 11.111 3.342 1.00 70.07 181 GLN A C 1
ATOM 1504 O O . GLN A 1 100 ? -7.446 11.379 4.548 1.00 68.84 181 GLN A O 1
ATOM 1518 N N . GLN A 1 101 ? -8.392 11.519 2.513 1.00 66.20 182 GLN A N 1
ATOM 1519 C CA . GLN A 1 101 ? -9.541 12.288 2.968 1.00 66.21 182 GLN A CA 1
ATOM 1520 C C . GLN A 1 101 ? -10.681 11.407 3.464 1.00 57.87 182 GLN A C 1
ATOM 1521 O O . GLN A 1 101 ? -11.682 11.935 3.958 1.00 57.08 182 GLN A O 1
ATOM 1535 N N . TYR A 1 102 ? -10.552 10.087 3.347 1.00 53.47 183 TYR A N 1
ATOM 1536 C CA . TYR A 1 102 ? -11.549 9.169 3.886 1.00 51.39 183 TYR A CA 1
ATOM 1537 C C . TYR A 1 102 ? -11.532 9.231 5.409 1.00 55.93 183 TYR A C 1
ATOM 1538 O O . TYR A 1 102 ? -10.469 9.126 6.029 1.00 59.55 183 TYR A O 1
ATOM 1556 N N . SER A 1 103 ? -12.711 9.395 6.016 1.00 56.22 184 SER A N 1
ATOM 1557 C CA . SER A 1 103 ? -12.810 9.640 7.450 1.00 56.88 184 SER A CA 1
ATOM 1558 C C . SER A 1 103 ? -13.433 8.495 8.241 1.00 50.47 184 SER A C 1
ATOM 1559 O O . SER A 1 103 ? -13.475 8.574 9.472 1.00 57.67 184 SER A O 1
ATOM 1567 N N . PHE A 1 104 ? -13.921 7.448 7.580 1.00 52.31 185 PHE A N 1
ATOM 1568 C CA . PHE A 1 104 ? -14.446 6.263 8.263 1.00 50.60 185 PHE A CA 1
ATOM 1569 C C . PHE A 1 104 ? -15.649 6.602 9.143 1.00 53.96 185 PHE A C 1
ATOM 1570 O O . PHE A 1 104 ? -15.768 6.128 10.276 1.00 49.44 185 PHE A O 1
ATOM 1587 N N . GLY A 1 105 ? -16.552 7.424 8.616 1.00 49.08 186 GLY A N 1
ATOM 1588 C CA . GLY A 1 105 ? -17.787 7.741 9.299 1.00 53.00 186 GLY A CA 1
ATOM 1589 C C . GLY A 1 105 ? -17.575 8.206 10.725 1.00 56.66 186 GLY A C 1
ATOM 1590 O O . GLY A 1 105 ? -16.927 9.225 10.976 1.00 60.96 186 GLY A O 1
ATOM 1594 N N . PRO A 1 106 ? -18.110 7.458 11.697 1.00 59.46 187 PRO A N 1
ATOM 1595 C CA . PRO A 1 106 ? -18.053 7.932 13.089 1.00 63.72 187 PRO A CA 1
ATOM 1596 C C . PRO A 1 106 ? -16.650 7.963 13.662 1.00 67.01 187 PRO A C 1
ATOM 1597 O O . PRO A 1 106 ? -16.430 8.655 14.664 1.00 68.28 187 PRO A O 1
ATOM 1608 N N . GLU A 1 107 ? -15.695 7.243 13.069 1.00 65.89 188 GLU A N 1
ATOM 1609 C CA . GLU A 1 107 ? -14.323 7.319 13.555 1.00 68.85 188 GLU A CA 1
ATOM 1610 C C . GLU A 1 107 ? -13.764 8.729 13.421 1.00 69.85 188 GLU A C 1
ATOM 1611 O O . GLU A 1 107 ? -12.923 9.141 14.227 1.00 71.93 188 GLU A O 1
ATOM 1623 N N . LYS A 1 108 ? -14.230 9.489 12.430 1.00 69.49 189 LYS A N 1
ATOM 1624 C CA . LYS A 1 108 ? -13.700 10.823 12.160 1.00 72.38 189 LYS A CA 1
ATOM 1625 C C . LYS A 1 108 ? -12.175 10.776 12.119 1.00 73.11 189 LYS A C 1
ATOM 1626 O O . LYS A 1 108 ? -11.479 11.563 12.763 1.00 74.96 189 LYS A O 1
ATOM 1645 N N . TYR A 1 109 ? -11.666 9.820 1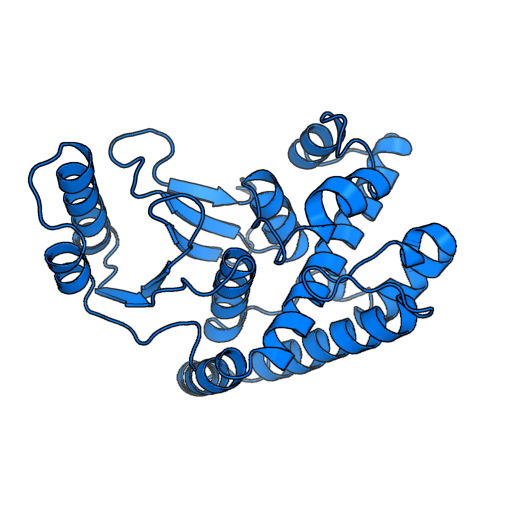1.346 1.00 70.67 190 TYR A N 1
ATOM 1646 C CA . TYR A 1 109 ? -10.245 9.506 11.340 1.00 75.29 190 TYR A CA 1
ATOM 1647 C C . TYR A 1 109 ? -9.438 10.630 10.709 1.00 75.29 190 TYR A C 1
ATOM 1648 O O . TYR A 1 109 ? -9.850 11.234 9.715 1.00 74.82 190 TYR A O 1
ATOM 1666 N N . THR A 1 110 ? -8.276 10.914 11.304 1.00 79.65 191 THR A N 1
ATOM 1667 C CA . THR A 1 110 ? -7.340 11.891 10.766 1.00 81.57 191 THR A CA 1
ATOM 1668 C C . THR A 1 110 ? -5.910 11.364 10.729 1.00 81.95 191 THR A C 1
ATOM 1669 O O . THR A 1 110 ? -4.992 12.126 10.404 1.00 83.93 191 THR A O 1
ATOM 1680 N N . GLY A 1 111 ? -5.695 10.094 11.054 1.00 81.08 192 GLY A N 1
ATOM 1681 C CA . GLY A 1 111 ? -4.367 9.527 11.061 1.00 83.11 192 GLY A CA 1
ATOM 1682 C C . GLY A 1 111 ? -3.764 9.477 9.667 1.00 81.40 192 GLY A C 1
ATOM 1683 O O . GLY A 1 111 ? -4.325 9.957 8.680 1.00 78.42 192 GLY A O 1
ATOM 1687 N N . SER A 1 112 ? -2.590 8.847 9.596 1.00 84.08 193 SER A N 1
ATOM 1688 C CA . SER A 1 112 ? -1.738 8.927 8.417 1.00 85.09 193 SER A CA 1
ATOM 1689 C C . SER A 1 112 ? -1.919 7.775 7.436 1.00 84.93 193 SER A C 1
ATOM 1690 O O . SER A 1 112 ? -1.410 7.867 6.313 1.00 83.82 193 SER A O 1
ATOM 1698 N N . ASN A 1 113 ? -2.614 6.701 7.808 1.00 84.16 194 ASN A N 1
ATOM 1699 C CA . ASN A 1 113 ? -2.858 5.597 6.881 1.00 83.33 194 ASN A CA 1
ATOM 1700 C C . ASN A 1 113 ? -4.358 5.343 6.776 1.00 74.54 194 ASN A C 1
ATOM 1701 O O . ASN A 1 113 ? -4.927 4.509 7.485 1.00 73.95 194 ASN A O 1
ATOM 1712 N N . VAL A 1 114 ? -5.005 6.080 5.876 1.00 72.23 195 VAL A N 1
ATOM 1713 C CA . VAL A 1 114 ? -6.295 5.644 5.371 1.00 64.05 195 VAL A CA 1
ATOM 1714 C C . VAL A 1 114 ? -6.123 4.388 4.531 1.00 63.78 195 VAL A C 1
ATOM 1715 O O . VAL A 1 114 ? -7.063 3.599 4.392 1.00 62.86 195 VAL A O 1
ATOM 1728 N N . PHE A 1 115 ? -4.925 4.176 3.981 1.00 62.26 196 PHE A N 1
ATOM 1729 C CA . PHE A 1 115 ? -4.685 3.021 3.127 1.00 61.95 196 PHE A CA 1
ATOM 1730 C C . PHE A 1 115 ? -4.706 1.726 3.928 1.00 58.89 196 PHE A C 1
ATOM 1731 O O . PHE A 1 115 ? -5.429 0.784 3.584 1.00 59.12 196 PHE A O 1
ATOM 1748 N N . GLY A 1 116 ? -3.914 1.658 4.999 1.00 62.29 197 GLY A N 1
ATOM 1749 C CA . GLY A 1 116 ? -3.870 0.444 5.797 1.00 65.54 197 GLY A CA 1
ATOM 1750 C C . GLY A 1 116 ? -5.225 0.065 6.362 1.00 66.39 197 GLY A C 1
ATOM 1751 O O . GLY A 1 116 ? -5.601 -1.111 6.367 1.00 67.56 197 GLY A O 1
ATOM 1755 N N . LYS A 1 117 ? -5.981 1.053 6.842 1.00 67.70 198 LYS A N 1
ATOM 1756 C CA . LYS A 1 117 ? -7.296 0.769 7.410 1.00 63.65 198 LYS A CA 1
ATOM 1757 C C . LYS A 1 117 ? -8.253 0.243 6.348 1.00 61.13 198 LYS A C 1
ATOM 1758 O O . LYS A 1 117 ? -8.937 -0.765 6.560 1.00 59.96 198 LYS A O 1
ATOM 1777 N N . LEU A 1 118 ? -8.319 0.914 5.196 1.00 60.90 199 LEU A N 1
ATOM 1778 C CA . LEU A 1 118 ? -9.187 0.447 4.120 1.00 53.24 199 LEU A CA 1
ATOM 1779 C C . LEU A 1 118 ? -8.860 -0.994 3.747 1.00 53.91 199 LEU A C 1
ATOM 1780 O O . LEU A 1 118 ? -9.757 -1.836 3.623 1.00 53.07 199 LEU A O 1
ATOM 1796 N N . ARG A 1 119 ? -7.574 -1.300 3.565 1.00 58.62 200 ARG A N 1
ATOM 1797 C CA . ARG A 1 119 ? -7.185 -2.652 3.181 1.00 63.64 200 ARG A CA 1
ATOM 1798 C C . ARG A 1 119 ? -7.616 -3.667 4.233 1.00 64.01 200 ARG A C 1
ATOM 1799 O O . ARG A 1 119 ? -8.166 -4.724 3.904 1.00 62.59 200 ARG A O 1
ATOM 1820 N N . LYS A 1 120 ? -7.376 -3.362 5.511 1.00 64.04 201 LYS A N 1
ATOM 1821 C CA . LYS A 1 120 ? -7.756 -4.284 6.578 1.00 68.84 201 LYS A CA 1
ATOM 1822 C C . LYS A 1 120 ? -9.264 -4.520 6.591 1.00 65.61 201 LYS A C 1
ATOM 1823 O O . LYS A 1 120 ? -9.725 -5.668 6.606 1.00 65.82 201 LYS A O 1
ATOM 1842 N N . TYR A 1 121 ? -10.051 -3.441 6.586 1.00 63.64 202 TYR A N 1
ATOM 1843 C CA . TYR A 1 121 ? -11.501 -3.586 6.675 1.00 58.52 202 TYR A CA 1
ATOM 1844 C C . TYR A 1 121 ? -12.054 -4.312 5.456 1.00 57.66 202 TYR A C 1
ATOM 1845 O O . TYR A 1 121 ? -12.933 -5.174 5.577 1.00 54.89 202 TYR A O 1
ATOM 1863 N N . VAL A 1 122 ? -11.557 -3.966 4.268 1.00 56.03 203 VAL A N 1
ATOM 1864 C CA . VAL A 1 122 ? -12.000 -4.642 3.056 1.00 56.24 203 VAL A CA 1
ATOM 1865 C C . VAL A 1 122 ? -11.618 -6.116 3.094 1.00 59.01 203 VAL A C 1
ATOM 1866 O O . VAL A 1 122 ? -12.344 -6.968 2.566 1.00 58.59 203 VAL A O 1
ATOM 1879 N N . GLU A 1 123 ? -10.483 -6.442 3.717 1.00 62.67 204 GLU A N 1
ATOM 1880 C CA . GLU A 1 123 ? -10.091 -7.839 3.871 1.00 67.46 204 GLU A CA 1
ATOM 1881 C C . GLU A 1 123 ? -11.044 -8.578 4.803 1.00 66.11 204 GLU A C 1
ATOM 1882 O O . GLU A 1 123 ? -11.392 -9.738 4.553 1.00 66.27 204 GLU A O 1
ATOM 1894 N N . LEU A 1 124 ? -11.476 -7.924 5.883 1.00 66.79 205 LEU A N 1
ATOM 1895 C CA . LEU A 1 124 ? -12.436 -8.546 6.791 1.00 67.59 205 LEU A CA 1
ATOM 1896 C C . LEU A 1 124 ? -13.751 -8.847 6.083 1.00 62.31 205 LEU A C 1
ATOM 1897 O O . LEU A 1 124 ? -14.334 -9.920 6.273 1.00 63.79 205 LEU A O 1
ATOM 1913 N N . LEU A 1 125 ? -14.241 -7.907 5.271 1.00 57.62 206 LEU A N 1
ATOM 1914 C CA . LEU A 1 125 ? -15.464 -8.156 4.516 1.00 56.39 206 LEU A CA 1
ATOM 1915 C C . LEU A 1 125 ? -15.287 -9.333 3.569 1.00 61.02 206 LEU A C 1
ATOM 1916 O O . LEU A 1 125 ? -16.175 -10.185 3.451 1.00 63.10 206 LEU A O 1
ATOM 1932 N N . LYS A 1 126 ? -14.145 -9.399 2.882 1.00 61.81 207 LYS A N 1
ATOM 1933 C CA . LYS A 1 126 ? -13.888 -10.520 1.987 1.00 65.87 207 LYS A CA 1
ATOM 1934 C C . LYS A 1 126 ? -13.896 -11.834 2.756 1.00 65.73 207 LYS A C 1
ATOM 1935 O O . LYS A 1 126 ? -14.517 -12.815 2.331 1.00 68.22 207 LYS A O 1
ATOM 1954 N N . THR A 1 127 ? -13.218 -11.868 3.905 1.00 67.87 208 THR A N 1
ATOM 1955 C CA . THR A 1 127 ? -13.156 -13.090 4.699 1.00 72.13 208 THR A CA 1
ATOM 1956 C C . THR A 1 127 ? -14.538 -13.493 5.199 1.00 70.75 208 THR A C 1
ATOM 1957 O O . THR A 1 127 ? -14.951 -14.649 5.054 1.00 72.21 208 THR A O 1
ATOM 1968 N N . GLN A 1 128 ? -15.268 -12.549 5.796 1.00 68.82 209 GLN A N 1
ATOM 1969 C CA . GLN A 1 128 ? -16.588 -12.860 6.335 1.00 68.54 209 GLN A CA 1
ATOM 1970 C C . GLN A 1 128 ? -17.545 -13.281 5.226 1.00 68.14 209 GLN A C 1
ATOM 1971 O O . GLN A 1 128 ? -18.269 -14.274 5.357 1.00 69.91 209 GLN A O 1
ATOM 1985 N N . TRP A 1 129 ? -17.564 -12.529 4.123 1.00 63.71 210 TRP A N 1
ATOM 1986 C CA . TRP A 1 129 ? -18.463 -12.849 3.020 1.00 61.59 210 TRP A CA 1
ATOM 1987 C C . TRP A 1 129 ? -18.156 -14.227 2.445 1.00 65.37 210 TRP A C 1
ATOM 1988 O O . TRP A 1 129 ? -19.072 -14.991 2.122 1.00 67.45 210 TRP A O 1
ATOM 2009 N N . THR A 1 130 ? -16.871 -14.567 2.318 1.00 68.56 211 THR A N 1
ATOM 2010 C CA . THR A 1 130 ? -16.507 -15.889 1.821 1.00 72.65 211 THR A CA 1
ATOM 2011 C C . THR A 1 130 ? -17.015 -16.986 2.750 1.00 77.18 211 THR A C 1
ATOM 2012 O O . THR A 1 130 ? -17.511 -18.021 2.289 1.00 80.64 211 THR A O 1
ATOM 2023 N N . GLU A 1 131 ? -16.903 -16.777 4.065 1.00 77.42 212 GLU A N 1
ATOM 2024 C CA . GLU A 1 131 ? -17.365 -17.783 5.015 1.00 77.27 212 GLU A CA 1
ATOM 2025 C C . GLU A 1 131 ? -18.853 -18.059 4.844 1.00 72.46 212 GLU A C 1
ATOM 2026 O O . GLU A 1 131 ? -19.297 -19.207 4.956 1.00 76.35 212 GLU A O 1
ATOM 2038 N N . PHE A 1 132 ? -19.643 -17.017 4.576 1.00 68.98 213 PHE A N 1
ATOM 2039 C CA . PHE A 1 132 ? -21.075 -17.210 4.385 1.00 67.83 213 PHE A CA 1
ATOM 2040 C C . PHE A 1 132 ? -21.379 -17.896 3.060 1.00 70.53 213 PHE A C 1
ATOM 2041 O O . PHE A 1 132 ? -22.335 -18.674 2.972 1.00 71.28 213 PHE A O 1
ATOM 2058 N N . ASN A 1 133 ? -20.585 -17.624 2.021 1.00 70.99 214 ASN A N 1
ATOM 2059 C CA . ASN A 1 133 ? -20.844 -18.229 0.721 1.00 73.57 214 ASN A CA 1
ATOM 2060 C C . ASN A 1 133 ? -20.682 -19.742 0.761 1.00 77.38 214 ASN A C 1
ATOM 2061 O O . ASN A 1 133 ? -21.338 -20.456 -0.006 1.00 81.12 214 ASN A O 1
ATOM 2072 N N . GLY A 1 134 ? -19.825 -20.248 1.645 1.00 92.91 215 GLY A N 1
ATOM 2073 C CA . GLY A 1 134 ? -19.557 -21.671 1.710 1.00 93.37 215 GLY A CA 1
ATOM 2074 C C . GLY A 1 134 ? -20.383 -22.401 2.748 1.00 92.75 215 GLY A C 1
ATOM 2075 O O . GLY A 1 134 ? -19.891 -23.324 3.404 1.00 97.15 215 GLY A O 1
ATOM 2079 N N . ILE A 1 135 ? -21.642 -21.998 2.908 1.00 91.10 216 ILE A N 1
ATOM 2080 C CA . ILE A 1 135 ? -22.556 -22.628 3.857 1.00 89.53 216 ILE A CA 1
ATOM 2081 C C . ILE A 1 135 ? -23.938 -22.649 3.219 1.00 87.34 216 ILE A C 1
ATOM 2082 O O . ILE A 1 135 ? -24.539 -21.591 2.999 1.00 81.94 216 ILE A O 1
ATOM 2098 N N . ARG A 1 136 ? -24.444 -23.847 2.923 1.00 87.34 217 ARG A N 1
ATOM 2099 C CA . ARG A 1 136 ? -25.736 -23.996 2.268 1.00 90.79 217 ARG A CA 1
ATOM 2100 C C . ARG A 1 136 ? -26.904 -24.010 3.244 1.00 91.29 217 ARG A C 1
ATOM 2101 O O . ARG A 1 136 ? -28.027 -23.675 2.848 1.00 92.99 217 ARG A O 1
ATOM 2105 N N . ASP A 1 137 ? -26.672 -24.385 4.499 1.00 93.89 218 ASP A N 1
ATOM 2106 C CA . ASP A 1 137 ? -27.742 -24.451 5.488 1.00 91.24 218 ASP A CA 1
ATOM 2107 C C . ASP A 1 137 ? -28.084 -23.044 5.964 1.00 84.31 218 ASP A C 1
ATOM 2108 O O . ASP A 1 137 ? -27.249 -22.367 6.573 1.00 81.59 218 ASP A O 1
ATOM 2117 N N . TYR A 1 138 ? -29.317 -22.607 5.692 1.00 83.34 219 TYR A N 1
ATOM 2118 C CA . TYR A 1 138 ? -29.729 -21.263 6.079 1.00 81.34 219 TYR A CA 1
ATOM 2119 C C . TYR A 1 138 ? -29.729 -21.087 7.592 1.00 82.92 219 TYR A C 1
ATOM 2120 O O . TYR A 1 138 ? -29.490 -19.979 8.086 1.00 79.05 219 TYR A O 1
ATOM 2138 N N . HIS A 1 139 ? -29.997 -22.157 8.343 1.00 85.19 220 HIS A N 1
ATOM 2139 C CA . HIS A 1 139 ? -30.019 -22.052 9.798 1.00 88.11 220 HIS A CA 1
ATOM 2140 C C . HIS A 1 139 ? -28.636 -21.709 10.341 1.00 84.49 220 HIS A C 1
ATOM 2141 O O . HIS A 1 139 ? -28.493 -20.831 11.200 1.00 82.65 220 HIS A O 1
ATOM 2155 N N . LYS A 1 140 ? -27.602 -22.399 9.852 1.00 84.15 221 LYS A N 1
ATOM 2156 C CA . LYS A 1 140 ? -26.239 -22.077 10.258 1.00 81.24 221 LYS A CA 1
ATOM 2157 C C . LYS A 1 140 ? -25.910 -20.620 9.959 1.00 74.95 221 LYS A C 1
ATOM 2158 O O . LYS A 1 140 ? -25.298 -19.931 10.784 1.00 73.18 221 LYS A O 1
ATOM 2177 N N . ARG A 1 141 ? -26.304 -20.132 8.779 1.00 71.53 222 ARG A N 1
ATOM 2178 C CA . ARG A 1 141 ? -26.078 -18.729 8.449 1.00 67.07 222 ARG A CA 1
ATOM 2179 C C . ARG A 1 141 ? -26.843 -17.815 9.396 1.00 63.52 222 ARG A C 1
ATOM 2180 O O . ARG A 1 141 ? -26.365 -16.728 9.743 1.00 61.61 222 ARG A O 1
ATOM 2201 N N . GLY A 1 142 ? -28.036 -18.236 9.823 1.00 64.38 223 GLY A N 1
ATOM 2202 C CA . GLY A 1 142 ? -28.811 -17.421 10.745 1.00 61.59 223 GLY A CA 1
ATOM 2203 C C . GLY A 1 142 ? -28.090 -17.190 12.057 1.00 62.18 223 GLY A C 1
ATOM 2204 O O . GLY A 1 142 ? -27.955 -16.053 12.516 1.00 60.06 223 GLY A O 1
ATOM 2208 N N . SER A 1 143 ? -27.611 -18.270 12.679 1.00 64.26 224 SER A N 1
ATOM 2209 C CA . SER A 1 143 ? -26.878 -18.133 13.933 1.00 70.06 224 SER A CA 1
ATOM 2210 C C . SER A 1 143 ? -25.604 -17.320 13.737 1.00 70.50 224 SER A C 1
ATOM 2211 O O . SER A 1 143 ? -25.224 -16.528 14.609 1.00 70.10 224 SER A O 1
ATOM 2219 N N . MET A 1 144 ? -24.931 -17.497 12.598 1.00 70.52 225 MET A N 1
ATOM 2220 C CA . MET A 1 144 ? -23.736 -16.709 12.317 1.00 70.88 225 MET A CA 1
ATOM 2221 C C . MET A 1 144 ? -24.066 -15.225 12.229 1.00 69.72 225 MET A C 1
ATOM 2222 O O . MET A 1 144 ? -23.285 -14.379 12.680 1.00 69.52 225 MET A O 1
ATOM 2236 N N . CYS A 1 145 ? -25.219 -14.888 11.646 1.00 68.20 226 CYS A N 1
ATOM 2237 C CA . CYS A 1 145 ? -25.626 -13.490 11.571 1.00 66.90 226 CYS A CA 1
ATOM 2238 C C . CYS A 1 145 ? -25.887 -12.916 12.958 1.00 67.77 226 CYS A C 1
ATOM 2239 O O . CYS A 1 145 ? -25.496 -11.779 13.250 1.00 66.30 226 CYS A O 1
ATOM 2247 N N . ASN A 1 146 ? -26.547 -13.684 13.830 1.00 68.33 227 ASN A N 1
ATOM 2248 C CA . ASN A 1 146 ? -26.780 -13.211 15.190 1.00 69.74 227 ASN A CA 1
ATOM 2249 C C . ASN A 1 146 ? -25.468 -12.990 15.932 1.00 69.57 227 ASN A C 1
ATOM 2250 O O . ASN A 1 146 ? -25.385 -12.114 16.801 1.00 70.32 227 ASN A O 1
ATOM 2261 N N . THR A 1 147 ? -24.433 -13.766 15.603 1.00 69.86 228 THR A N 1
ATOM 2262 C CA . THR A 1 147 ? -23.116 -13.531 16.184 1.00 68.40 228 THR A CA 1
ATOM 2263 C C . THR A 1 147 ? -22.481 -12.278 15.593 1.00 66.22 228 THR A C 1
ATOM 2264 O O . THR A 1 147 ? -22.009 -11.401 16.326 1.00 65.73 228 THR A O 1
ATOM 2275 N N . LEU A 1 148 ? -22.468 -12.177 14.263 1.00 63.31 229 LEU A N 1
ATOM 2276 C CA . LEU A 1 148 ? -21.837 -11.039 13.604 1.00 60.40 229 LEU A CA 1
ATOM 2277 C C . LEU A 1 148 ? -22.471 -9.726 14.044 1.00 57.53 229 LEU A C 1
ATOM 2278 O O . LEU A 1 148 ? -21.775 -8.794 14.461 1.00 58.98 229 LEU A O 1
ATOM 2294 N N . PHE A 1 149 ? -23.792 -9.633 13.960 1.00 59.03 230 PHE A N 1
ATOM 2295 C CA . PHE A 1 149 ? -24.479 -8.379 14.238 1.00 59.10 230 PHE A CA 1
ATOM 2296 C C . PHE A 1 149 ? -24.697 -8.140 15.724 1.00 61.38 230 PHE A C 1
ATOM 2297 O O . PHE A 1 149 ? -25.481 -7.256 16.089 1.00 60.88 230 PHE A O 1
ATOM 2314 N N . SER A 1 150 ? -24.022 -8.901 16.581 1.00 62.97 231 SER A N 1
ATOM 2315 C CA . SER A 1 150 ? -23.874 -8.562 17.989 1.00 64.61 231 SER A CA 1
ATOM 2316 C C . SER A 1 150 ? -22.481 -8.030 18.304 1.00 62.58 231 SER A C 1
ATOM 2317 O O . SER A 1 150 ? -22.186 -7.748 19.469 1.00 61.69 231 SER A O 1
ATOM 2325 N N . ASP A 1 151 ? -21.627 -7.890 17.294 1.00 61.61 232 ASP A N 1
ATOM 2326 C CA . ASP A 1 151 ? -20.269 -7.366 17.434 1.00 63.50 232 ASP A CA 1
ATOM 2327 C C . ASP A 1 151 ? -20.220 -6.051 16.658 1.00 65.27 232 ASP A C 1
ATOM 2328 O O . ASP A 1 151 ? -19.888 -6.026 15.471 1.00 64.83 232 ASP A O 1
ATOM 2337 N N . ALA A 1 152 ? -20.555 -4.953 17.341 1.00 64.80 233 ALA A N 1
ATOM 2338 C CA . ALA A 1 152 ? -20.658 -3.664 16.666 1.00 63.07 233 ALA A CA 1
ATOM 2339 C C . ALA A 1 152 ? -19.314 -3.192 16.127 1.00 64.29 233 ALA A C 1
ATOM 2340 O O . ALA A 1 152 ? -19.271 -2.478 15.119 1.00 63.98 233 ALA A O 1
ATOM 2347 N N . ILE A 1 153 ? -18.210 -3.568 16.779 1.00 66.58 234 ILE A N 1
ATOM 2348 C CA . ILE A 1 153 ? -16.890 -3.163 16.298 1.00 67.68 234 ILE A CA 1
ATOM 2349 C C . ILE A 1 153 ? -16.616 -3.768 14.927 1.00 64.14 234 ILE A C 1
ATOM 2350 O O . ILE A 1 153 ? -16.084 -3.100 14.032 1.00 63.03 234 ILE A O 1
ATOM 2366 N N . LEU A 1 154 ? -16.963 -5.043 14.743 1.00 62.54 235 LEU A N 1
ATOM 2367 C CA . LEU A 1 154 ? -16.768 -5.679 13.444 1.00 60.27 235 LEU A CA 1
ATOM 2368 C C . LEU A 1 154 ? -17.773 -5.164 12.422 1.00 58.42 235 LEU A C 1
ATOM 2369 O O . LEU A 1 154 ? -17.435 -4.994 11.245 1.00 56.31 235 LEU A O 1
ATOM 2385 N N . GLU A 1 155 ? -19.015 -4.916 12.851 1.00 52.82 236 GLU A N 1
ATOM 2386 C CA . GLU A 1 155 ? -20.018 -4.360 11.953 1.00 50.07 236 GLU A CA 1
ATOM 2387 C C . GLU A 1 155 ? -19.507 -3.098 11.272 1.00 47.72 236 GLU A C 1
ATOM 2388 O O . GLU A 1 155 ? -19.548 -2.977 10.043 1.00 49.65 236 GLU A O 1
ATOM 2400 N N . TYR A 1 156 ? -19.031 -2.136 12.066 1.00 50.48 237 TYR A N 1
ATOM 2401 C CA . TYR A 1 156 ? -18.620 -0.851 11.513 1.00 51.20 237 TYR A CA 1
ATOM 2402 C C . TYR A 1 156 ? -17.530 -1.026 10.467 1.00 51.98 237 TYR A C 1
ATOM 2403 O O . TYR A 1 156 ? -17.505 -0.310 9.459 1.00 51.15 237 TYR A O 1
ATOM 2421 N N . LYS A 1 157 ? -16.619 -1.975 10.687 1.00 53.16 238 LYS A N 1
ATOM 2422 C CA . LYS A 1 157 ? -15.550 -2.208 9.722 1.00 53.33 238 LYS A CA 1
ATOM 2423 C C . LYS A 1 157 ? -16.106 -2.738 8.408 1.00 51.98 238 LYS A C 1
ATOM 2424 O O . LYS A 1 157 ? -15.653 -2.335 7.330 1.00 52.78 238 LYS A O 1
ATOM 2443 N N . LEU A 1 158 ? -17.094 -3.634 8.474 1.00 53.06 239 LEU A N 1
ATOM 2444 C CA . LEU A 1 158 ? -17.707 -4.148 7.255 1.00 53.44 239 LEU A CA 1
ATOM 2445 C C . LEU A 1 158 ? -18.480 -3.055 6.526 1.00 50.45 239 LEU A C 1
ATOM 2446 O O . LEU A 1 158 ? -18.460 -2.993 5.290 1.00 48.29 239 LEU A O 1
ATOM 2462 N N . TYR A 1 159 ? -19.171 -2.187 7.272 1.00 50.03 240 TYR A N 1
ATOM 2463 C CA . TYR A 1 159 ? -19.931 -1.111 6.646 1.00 46.33 240 TYR A CA 1
ATOM 2464 C C . TYR A 1 159 ? -19.008 -0.116 5.954 1.00 46.87 240 TYR A C 1
ATOM 2465 O O . TYR A 1 159 ? -19.316 0.367 4.859 1.00 48.76 240 TYR A O 1
ATOM 2483 N N . GLU A 1 160 ? -17.876 0.212 6.579 1.00 46.69 241 GLU A N 1
ATOM 2484 C CA . GLU A 1 160 ? -16.910 1.086 5.922 1.00 46.43 241 GLU A CA 1
ATOM 2485 C C . GLU A 1 160 ? -16.304 0.417 4.696 1.00 46.12 241 GLU A C 1
ATOM 2486 O O . GLU A 1 160 ? -15.957 1.101 3.727 1.00 44.67 241 GLU A O 1
ATOM 2498 N N . ALA A 1 161 ? -16.180 -0.912 4.714 1.00 47.62 242 ALA A N 1
ATOM 2499 C CA . ALA A 1 161 ? -15.742 -1.625 3.519 1.00 49.98 242 ALA A CA 1
ATOM 2500 C C . ALA A 1 161 ? -16.765 -1.482 2.401 1.00 45.06 242 ALA A C 1
ATOM 2501 O O . ALA A 1 161 ? -16.405 -1.224 1.246 1.00 44.34 242 ALA A O 1
ATOM 2508 N N . LEU A 1 162 ? -18.051 -1.643 2.728 1.00 45.63 243 LEU A N 1
ATOM 2509 C CA . LEU A 1 162 ? -19.101 -1.463 1.732 1.00 40.92 243 LEU A CA 1
ATOM 2510 C C . LEU A 1 162 ? -19.116 -0.037 1.200 1.00 37.70 243 LEU A C 1
ATOM 2511 O O . LEU A 1 162 ? -19.270 0.181 -0.006 1.00 40.80 243 LEU A O 1
ATOM 2527 N N . LYS A 1 163 ? -18.979 0.949 2.090 1.00 38.06 244 LYS A N 1
ATOM 2528 C CA . LYS A 1 163 ? -18.903 2.338 1.651 1.00 38.11 244 LYS A CA 1
ATOM 2529 C C . LYS A 1 163 ? -17.727 2.547 0.702 1.00 39.75 244 LYS A C 1
ATOM 2530 O O . LYS A 1 163 ? -17.822 3.318 -0.261 1.00 40.62 244 LYS A O 1
ATOM 2549 N N . PHE A 1 164 ? -16.607 1.871 0.952 1.00 43.88 245 PHE A N 1
ATOM 2550 C CA . PHE A 1 164 ? -15.479 1.992 0.034 1.00 37.99 245 PHE A CA 1
ATOM 2551 C C . PHE A 1 164 ? -15.808 1.370 -1.317 1.00 41.46 245 PHE A C 1
ATOM 2552 O O . PHE A 1 164 ? -15.474 1.936 -2.365 1.00 42.99 245 PHE A O 1
ATOM 2569 N N . ILE A 1 165 ? -16.474 0.210 -1.313 1.00 43.62 246 ILE A N 1
ATOM 2570 C CA . ILE A 1 165 ? -16.875 -0.425 -2.566 1.00 42.17 246 ILE A CA 1
ATOM 2571 C C . ILE A 1 165 ? -17.804 0.489 -3.349 1.00 41.45 246 ILE A C 1
ATOM 2572 O O . ILE A 1 165 ? -17.700 0.604 -4.575 1.00 40.51 246 ILE A O 1
ATOM 2588 N N . MET A 1 166 ? -18.740 1.142 -2.656 1.00 38.46 247 MET A N 1
ATOM 2589 C CA . MET A 1 166 ? -19.584 2.137 -3.305 1.00 39.02 247 MET A CA 1
ATOM 2590 C C . MET A 1 166 ? -18.734 3.247 -3.908 1.00 37.69 247 MET A C 1
ATOM 2591 O O . MET A 1 166 ? -18.933 3.643 -5.062 1.00 41.16 247 MET A O 1
ATOM 2605 N N . LEU A 1 167 ? -17.785 3.771 -3.130 1.00 36.23 248 LEU A N 1
ATOM 2606 C CA . LEU A 1 167 ? -16.903 4.816 -3.636 1.00 42.53 248 LEU A CA 1
ATOM 2607 C C . LEU A 1 167 ? -16.109 4.331 -4.846 1.00 40.42 248 LEU A C 1
ATOM 2608 O O . LEU A 1 167 ? -15.899 5.086 -5.803 1.00 41.32 248 LEU A O 1
ATOM 2624 N N . TYR A 1 168 ? -15.664 3.075 -4.826 1.00 43.14 249 TYR A N 1
ATOM 2625 C CA . TYR A 1 168 ? -14.905 2.546 -5.955 1.00 46.08 249 TYR A CA 1
ATOM 2626 C C . TYR A 1 168 ? -15.744 2.550 -7.227 1.00 44.90 249 TYR A C 1
ATOM 2627 O O . TYR A 1 168 ? -15.274 2.960 -8.295 1.00 46.31 249 TYR A O 1
ATOM 2645 N N . GLN A 1 169 ? -16.995 2.090 -7.132 1.00 44.55 250 GLN A N 1
ATOM 2646 C CA . GLN A 1 169 ? -17.866 2.079 -8.301 1.00 40.47 250 GLN A CA 1
ATOM 2647 C C . GLN A 1 169 ? -18.170 3.495 -8.771 1.00 42.87 250 GLN A C 1
ATOM 2648 O O . GLN A 1 169 ? -18.244 3.751 -9.979 1.00 43.12 250 GLN A O 1
ATOM 2662 N N . VAL A 1 170 ? -18.342 4.431 -7.836 1.00 39.74 251 VAL A N 1
ATOM 2663 C CA . VAL A 1 170 ? -18.555 5.825 -8.214 1.00 39.43 251 VAL A CA 1
ATOM 2664 C C . VAL A 1 170 ? -17.349 6.358 -8.983 1.00 42.13 251 VAL A C 1
ATOM 2665 O O . VAL A 1 170 ? -17.499 7.098 -9.964 1.00 40.92 251 VAL A O 1
ATOM 2678 N N . THR A 1 171 ? -16.137 5.990 -8.558 1.00 39.49 252 THR A N 1
ATOM 2679 C CA . THR A 1 171 ? -14.942 6.455 -9.263 1.00 44.62 252 THR A CA 1
ATOM 2680 C C . THR A 1 171 ? -14.820 5.798 -10.634 1.00 42.46 252 THR A C 1
ATOM 2681 O O . THR A 1 171 ? -14.438 6.453 -11.611 1.00 44.44 252 THR A O 1
ATOM 2692 N N . GLU A 1 172 ? -15.139 4.505 -10.729 1.00 43.61 253 GLU A N 1
ATOM 2693 C CA . GLU A 1 172 ? -15.104 3.825 -12.021 1.00 45.28 253 GLU A CA 1
ATOM 2694 C C . GLU A 1 172 ? -16.088 4.458 -12.996 1.00 42.93 253 GLU A C 1
ATOM 2695 O O . GLU A 1 172 ? -15.750 4.726 -14.155 1.00 40.20 253 GLU A O 1
ATOM 2707 N N . VAL A 1 173 ? -17.317 4.705 -12.543 1.00 39.08 254 VAL A N 1
ATOM 2708 C CA . VAL A 1 173 ? -18.346 5.221 -13.438 1.00 39.64 254 VAL A CA 1
ATOM 2709 C C . VAL A 1 173 ? -18.054 6.668 -13.813 1.00 38.98 254 VAL A C 1
ATOM 2710 O O . VAL A 1 173 ? -18.315 7.092 -14.944 1.00 39.92 254 VAL A O 1
ATOM 2723 N N . TYR A 1 174 ? -17.529 7.456 -12.872 1.00 37.52 255 TYR A N 1
ATOM 2724 C CA . TYR A 1 174 ? -17.152 8.826 -13.204 1.00 39.54 255 TYR A CA 1
ATOM 2725 C C . TYR A 1 174 ? -16.127 8.849 -14.331 1.00 43.44 255 TYR A C 1
ATOM 2726 O O . TYR A 1 174 ? -16.242 9.642 -15.274 1.00 43.00 255 TYR A O 1
ATOM 2744 N N . GLU A 1 175 ? -15.117 7.984 -14.253 1.00 43.54 256 GLU A N 1
ATOM 2745 C CA . GLU A 1 175 ? -14.104 7.948 -15.304 1.00 48.26 256 GLU A CA 1
ATOM 2746 C C . GLU A 1 175 ? -14.728 7.563 -16.639 1.00 48.79 256 GLU A C 1
ATOM 2747 O O . GLU A 1 175 ? -14.363 8.111 -17.684 1.00 51.02 256 GLU A O 1
ATOM 2759 N N . GLN A 1 176 ? -15.688 6.633 -16.620 1.00 45.66 257 GLN A N 1
ATOM 2760 C CA . GLN A 1 176 ? -16.391 6.267 -17.845 1.00 49.18 257 GLN A CA 1
ATOM 2761 C C . GLN A 1 176 ? -17.134 7.462 -18.431 1.00 53.18 257 GLN A C 1
ATOM 2762 O O . GLN A 1 176 ? -17.092 7.695 -19.645 1.00 54.30 257 GLN A O 1
ATOM 2776 N N . MET A 1 177 ? -17.816 8.234 -17.581 1.00 49.12 258 MET A N 1
ATOM 2777 C CA . MET A 1 177 ? -18.544 9.404 -18.060 1.00 51.16 258 MET A CA 1
ATOM 2778 C C . MET A 1 177 ? -17.598 10.427 -18.672 1.00 50.17 258 MET A C 1
ATOM 2779 O O . MET A 1 177 ? -17.901 11.018 -19.716 1.00 51.14 258 MET A O 1
ATOM 2793 N N . LYS A 1 178 ? -16.449 10.656 -18.030 1.00 52.90 259 LYS A N 1
ATOM 2794 C CA . LYS A 1 178 ? -15.496 11.645 -18.524 1.00 56.89 259 LYS A CA 1
ATOM 2795 C C . LYS A 1 178 ? -14.888 11.235 -19.858 1.00 56.02 259 LYS A C 1
ATOM 2796 O O . LYS A 1 178 ? -14.592 12.099 -20.692 1.00 56.08 259 LYS A O 1
ATOM 2815 N N . THR A 1 179 ? -14.682 9.937 -20.076 1.00 53.95 260 THR A N 1
ATOM 2816 C CA . THR A 1 179 ? -14.165 9.435 -21.340 1.00 55.65 260 THR A CA 1
ATOM 2817 C C . THR A 1 179 ? -15.270 9.182 -22.363 1.00 52.74 260 THR A C 1
ATOM 2818 O O . THR A 1 179 ? -15.042 8.479 -23.353 1.00 49.15 260 THR A O 1
ATOM 2829 N N . LYS A 1 180 ? -16.463 9.735 -22.138 1.00 51.64 261 LYS A N 1
ATOM 2830 C CA . LYS A 1 180 ? -17.554 9.697 -23.108 1.00 53.22 261 LYS A CA 1
ATOM 2831 C C . LYS A 1 180 ? -18.093 8.286 -23.324 1.00 52.34 261 LYS A C 1
ATOM 2832 O O . LYS A 1 180 ? -18.554 7.952 -24.419 1.00 49.91 261 LYS A O 1
ATOM 2851 N N . LYS A 1 181 ? -18.045 7.452 -22.293 1.00 51.93 262 LYS A N 1
ATOM 2852 C CA . LYS A 1 181 ? -18.670 6.141 -22.339 1.00 55.54 262 LYS A CA 1
ATOM 2853 C C . LYS A 1 181 ? -20.114 6.243 -21.850 1.00 54.50 262 LYS A C 1
ATOM 2854 O O . LYS A 1 181 ? -20.519 7.232 -21.235 1.00 56.62 262 LYS A O 1
ATOM 2873 N N . VAL A 1 182 ? -20.889 5.202 -22.130 1.00 52.96 263 VAL A N 1
ATOM 2874 C CA . VAL A 1 182 ? -22.273 5.136 -21.670 1.00 49.82 263 VAL A CA 1
ATOM 2875 C C . VAL A 1 182 ? -22.285 4.713 -20.207 1.00 48.55 263 VAL A C 1
ATOM 2876 O O . VAL A 1 182 ? -21.611 3.751 -19.822 1.00 48.01 263 VAL A O 1
ATOM 2889 N N . ILE A 1 183 ? -23.052 5.428 -19.389 1.00 45.99 264 ILE A N 1
ATOM 2890 C CA . ILE A 1 183 ? -23.141 5.125 -17.963 1.00 43.34 264 ILE A CA 1
ATOM 2891 C C . ILE A 1 183 ? -24.610 5.079 -17.562 1.00 44.53 264 ILE A C 1
ATOM 2892 O O . ILE A 1 183 ? -25.480 5.626 -18.259 1.00 42.75 264 ILE A O 1
ATOM 2908 N N . PRO A 1 184 ? -24.921 4.439 -16.435 1.00 46.15 265 PRO A N 1
ATOM 2909 C CA . PRO A 1 184 ? -26.315 4.426 -15.966 1.00 45.70 265 PRO A CA 1
ATOM 2910 C C . PRO A 1 184 ? -26.807 5.834 -15.666 1.00 44.44 265 PRO A C 1
ATOM 2911 O O . PRO A 1 184 ? -26.071 6.673 -15.144 1.00 46.67 265 PRO A O 1
ATOM 2922 N N . SER A 1 185 ? -28.073 6.087 -16.002 1.00 49.18 266 SER A N 1
ATOM 2923 C CA . SER A 1 185 ? -28.642 7.414 -15.786 1.00 49.03 266 SER A CA 1
ATOM 2924 C C . SER A 1 185 ? -28.614 7.808 -14.313 1.00 46.45 266 SER A C 1
ATOM 2925 O O . SER A 1 185 ? -28.547 9.001 -13.992 1.00 45.54 266 SER A O 1
ATOM 2933 N N . LEU A 1 186 ? -28.655 6.829 -13.406 1.00 49.67 267 LEU A N 1
ATOM 2934 C CA . LEU A 1 186 ? -28.613 7.142 -11.981 1.00 52.81 267 LEU A CA 1
ATOM 2935 C C . LEU A 1 186 ? -27.289 7.790 -11.598 1.00 44.89 267 LEU A C 1
ATOM 2936 O O . LEU A 1 186 ? -27.260 8.751 -10.821 1.00 47.27 267 LEU A O 1
ATOM 2952 N N . PHE A 1 187 ? -26.177 7.272 -12.122 1.00 40.99 268 PHE A N 1
ATOM 2953 C CA . PHE A 1 187 ? -24.879 7.874 -11.831 1.00 37.01 268 PHE A CA 1
ATOM 2954 C C . PHE A 1 187 ? -24.748 9.242 -12.482 1.00 37.08 268 PHE A C 1
ATOM 2955 O O . PHE A 1 187 ? -24.163 10.161 -11.894 1.00 40.45 268 PHE A O 1
ATOM 2972 N N . ARG A 1 188 ? -25.278 9.402 -13.697 1.00 37.70 269 ARG A N 1
ATOM 2973 C CA . ARG A 1 188 ? -25.289 10.723 -14.314 1.00 39.90 269 ARG A CA 1
ATOM 2974 C C . ARG A 1 188 ? -26.112 11.699 -13.487 1.00 44.21 269 ARG A C 1
ATOM 2975 O O . ARG A 1 188 ? -25.783 12.888 -13.415 1.00 46.15 269 ARG A O 1
ATOM 2996 N N . LEU A 1 189 ? -27.178 11.213 -12.846 1.00 40.24 270 LEU A N 1
ATOM 2997 C CA . LEU A 1 189 ? -27.954 12.062 -11.949 1.00 45.73 270 LEU A CA 1
ATOM 2998 C C . LEU A 1 189 ? -27.137 12.442 -10.722 1.00 42.65 270 LEU A C 1
ATOM 2999 O O . LEU A 1 189 ? -27.129 13.608 -10.311 1.00 44.24 270 LEU A O 1
ATOM 3015 N N . LEU A 1 190 ? -26.435 11.471 -10.131 1.00 40.69 271 LEU A N 1
ATOM 3016 C CA . LEU A 1 190 ? -25.583 11.749 -8.980 1.00 40.90 271 LEU A CA 1
ATOM 3017 C C . LEU A 1 190 ? -24.610 12.887 -9.272 1.00 44.93 271 LEU A C 1
ATOM 3018 O O . LEU A 1 190 ? -24.493 13.840 -8.493 1.00 43.62 271 LEU A O 1
ATOM 3034 N N . PHE A 1 191 ? -23.896 12.800 -10.395 1.00 44.09 272 PHE A N 1
ATOM 3035 C CA . PHE A 1 191 ? -22.895 13.808 -10.723 1.00 45.33 272 PHE A CA 1
ATOM 3036 C C . PHE A 1 191 ? -23.509 15.136 -11.144 1.00 48.58 272 PHE A C 1
ATOM 3037 O O . PHE A 1 191 ? -22.777 16.124 -11.262 1.00 50.66 272 PHE A O 1
ATOM 3054 N N . SER A 1 192 ? -24.824 15.191 -11.366 1.00 49.41 273 SER A N 1
ATOM 3055 C CA . SER A 1 192 ? -25.483 16.459 -11.652 1.00 51.10 273 SER A CA 1
ATOM 3056 C C . SER A 1 192 ? -25.705 17.294 -10.398 1.00 52.30 273 SER A C 1
ATOM 3057 O O . SER A 1 192 ? -25.995 18.489 -10.511 1.00 54.31 273 SER A O 1
ATOM 3065 N N . ARG A 1 193 ? -25.579 16.696 -9.215 1.00 53.69 274 ARG A N 1
ATOM 3066 C CA . ARG A 1 193 ? -25.708 17.419 -7.956 1.00 54.70 274 ARG A CA 1
ATOM 3067 C C . ARG A 1 193 ? -24.364 18.033 -7.587 1.00 58.42 27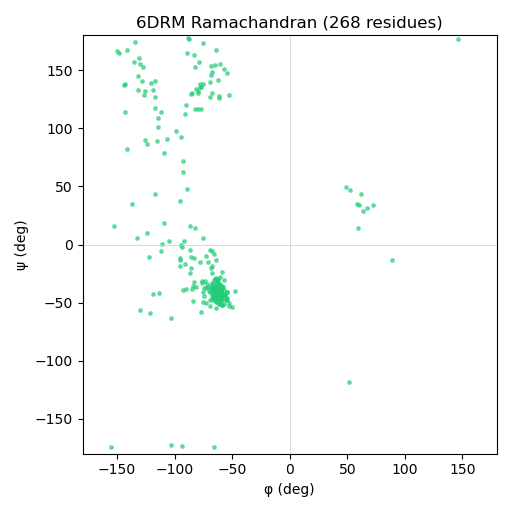4 ARG A C 1
ATOM 3068 O O . ARG A 1 193 ? -23.341 17.340 -7.575 1.00 55.08 274 ARG A O 1
ATOM 3089 N N . GLU A 1 194 ? -24.375 19.333 -7.282 1.00 62.98 275 GLU A N 1
ATOM 3090 C CA . GLU A 1 194 ? -23.137 20.059 -7.015 1.00 67.53 275 GLU A CA 1
ATOM 3091 C C . GLU A 1 194 ? -22.270 19.331 -5.995 1.00 64.07 275 GLU A C 1
ATOM 3092 O O . GLU A 1 194 ? -21.092 19.050 -6.248 1.00 63.36 275 GLU A O 1
ATOM 3104 N N . THR A 1 195 ? -22.841 19.008 -4.834 1.00 60.38 276 THR A N 1
ATOM 3105 C CA . THR A 1 195 ? -22.078 18.421 -3.739 1.00 54.45 276 THR A CA 1
ATOM 3106 C C . THR A 1 195 ? -21.617 16.999 -4.021 1.00 50.88 276 THR A C 1
ATOM 3107 O O . THR A 1 195 ? -20.899 16.429 -3.191 1.00 52.10 276 THR A O 1
ATOM 3118 N N . SER A 1 196 ? -22.013 16.407 -5.146 1.00 47.63 277 SER A N 1
ATOM 3119 C CA . SER A 1 196 ? -21.556 15.075 -5.530 1.00 46.21 277 SER A CA 1
ATOM 3120 C C . SER A 1 196 ? -21.221 15.045 -7.013 1.00 46.00 277 SER A C 1
ATOM 3121 O O . SER A 1 196 ? -21.432 14.037 -7.696 1.00 43.11 277 SER A O 1
ATOM 3129 N N . SER A 1 197 ? -20.686 16.154 -7.531 1.00 47.52 278 SER A N 1
ATOM 3130 C CA . SER A 1 197 ? -20.394 16.254 -8.956 1.00 49.85 278 SER A CA 1
ATOM 3131 C C . SER A 1 197 ? -19.212 15.391 -9.374 1.00 51.19 278 SER A C 1
ATOM 3132 O O . SER A 1 197 ? -19.024 15.163 -10.575 1.00 53.03 278 SER A O 1
ATOM 3140 N N . ASP A 1 198 ? -18.418 14.914 -8.426 1.00 51.24 279 ASP A N 1
ATOM 3141 C CA . ASP A 1 198 ? -17.287 14.046 -8.725 1.00 53.19 279 ASP A CA 1
ATOM 3142 C C . ASP A 1 198 ? -17.067 13.133 -7.532 1.00 50.80 279 ASP A C 1
ATOM 3143 O O . ASP A 1 198 ? -17.635 13.356 -6.455 1.00 52.06 279 ASP A O 1
ATOM 3152 N N . PRO A 1 199 ? -16.258 12.081 -7.692 1.00 48.38 280 PRO A N 1
ATOM 3153 C CA . PRO A 1 199 ? -16.088 11.127 -6.582 1.00 47.84 280 PRO A CA 1
ATOM 3154 C C . PRO A 1 199 ? -15.559 11.768 -5.311 1.00 51.29 280 PRO A C 1
ATOM 3155 O O . PRO A 1 199 ? -15.951 11.367 -4.206 1.00 48.21 280 PRO A O 1
ATOM 3166 N N . LEU A 1 200 ? -14.674 12.756 -5.436 1.00 51.05 281 LEU A N 1
ATOM 3167 C CA . LEU A 1 200 ? -14.127 13.416 -4.256 1.00 54.33 281 LEU A CA 1
ATOM 3168 C C . LEU A 1 200 ? -15.218 14.162 -3.497 1.00 52.89 281 LEU A C 1
ATOM 3169 O O . LEU A 1 200 ? -15.312 14.070 -2.267 1.00 51.13 281 LEU A O 1
ATOM 3185 N N . SER A 1 201 ? -16.053 14.915 -4.217 1.00 48.22 282 SER A N 1
ATOM 3186 C CA . SER A 1 201 ? -17.160 15.611 -3.572 1.00 53.54 282 SER A CA 1
ATOM 3187 C C . SER A 1 201 ? -18.120 14.620 -2.927 1.00 49.35 282 SER A C 1
ATOM 3188 O O . SER A 1 201 ? -18.559 14.819 -1.789 1.00 53.64 282 SER A O 1
ATOM 3196 N N . PHE A 1 202 ? -18.448 13.538 -3.637 1.00 47.32 283 PHE A N 1
ATOM 3197 C CA . PHE A 1 202 ? -19.329 12.520 -3.079 1.00 46.31 283 PHE A CA 1
ATOM 3198 C C . PHE A 1 202 ? -18.782 11.980 -1.764 1.00 49.90 283 PHE A C 1
ATOM 3199 O O . PHE A 1 202 ? -19.530 11.817 -0.790 1.00 44.86 283 PHE A O 1
ATOM 3216 N N . MET A 1 203 ? -17.475 11.712 -1.709 1.00 44.60 284 MET A N 1
ATOM 3217 C CA . MET A 1 203 ? -16.887 11.138 -0.504 1.00 49.48 284 MET A CA 1
ATOM 3218 C C . MET A 1 203 ? -16.915 12.132 0.652 1.00 51.88 284 MET A C 1
ATOM 3219 O O . MET A 1 203 ? -17.297 11.782 1.774 1.00 53.95 284 MET A O 1
ATOM 3233 N N . MET A 1 204 ? -16.509 13.379 0.399 1.00 53.73 285 MET A N 1
ATOM 3234 C CA . MET A 1 204 ? -16.375 14.345 1.483 1.00 55.51 285 MET A CA 1
ATOM 3235 C C . MET A 1 204 ? -17.731 14.852 1.967 1.00 54.90 285 MET A C 1
ATOM 3236 O O . MET A 1 204 ? -17.917 15.089 3.167 1.00 53.31 285 MET A O 1
ATOM 3250 N N . ASN A 1 205 ? -18.684 15.039 1.055 1.00 50.37 286 ASN A N 1
ATOM 3251 C CA . ASN A 1 205 ? -19.940 15.689 1.404 1.00 54.24 286 ASN A CA 1
ATOM 3252 C C . ASN A 1 205 ? -21.060 14.718 1.747 1.00 53.40 286 ASN A C 1
ATOM 3253 O O . ASN A 1 205 ? -22.039 15.130 2.377 1.00 54.16 286 ASN A O 1
ATOM 3264 N N . HIS A 1 206 ? -20.945 13.451 1.356 1.00 51.72 287 HIS A N 1
ATOM 3265 C CA . HIS A 1 206 ? -22.036 12.508 1.554 1.00 48.92 287 HIS A CA 1
ATOM 3266 C C . HIS A 1 206 ? -21.555 11.221 2.208 1.00 48.64 287 HIS A C 1
ATOM 3267 O O . HIS A 1 206 ? -22.048 10.842 3.274 1.00 44.76 287 HIS A O 1
ATOM 3281 N N . LEU A 1 207 ? -20.579 10.552 1.592 1.00 44.28 288 LEU A N 1
ATOM 3282 C CA . LEU A 1 207 ? -20.196 9.223 2.057 1.00 43.96 288 LEU A CA 1
ATOM 3283 C C . LEU A 1 207 ? -19.501 9.283 3.412 1.00 44.83 288 LEU A C 1
ATOM 3284 O O . LEU A 1 207 ? -19.747 8.434 4.276 1.00 48.12 288 LEU A O 1
ATOM 3300 N N . ASN A 1 208 ? -18.626 10.271 3.619 1.00 45.17 289 ASN A N 1
ATOM 3301 C CA . ASN A 1 208 ? -17.938 10.384 4.898 1.00 48.39 289 ASN A CA 1
ATOM 3302 C C . ASN A 1 208 ? -18.914 10.547 6.059 1.00 50.00 289 ASN A C 1
ATOM 3303 O O . ASN A 1 208 ? -18.557 10.236 7.199 1.00 52.63 289 ASN A O 1
ATOM 3314 N N . SER A 1 209 ? -20.129 11.033 5.796 1.00 50.41 290 SER A N 1
ATOM 3315 C CA . SER A 1 209 ? -21.120 11.243 6.847 1.00 53.20 290 SER A CA 1
ATOM 3316 C C . SER A 1 209 ? -21.937 9.997 7.161 1.00 52.10 290 SER A C 1
ATOM 3317 O O . SER A 1 209 ? -22.525 9.918 8.247 1.00 54.92 290 SER A O 1
ATOM 3325 N N . VAL A 1 210 ? -21.995 9.029 6.245 1.00 46.98 291 VAL A N 1
ATOM 3326 C CA . VAL A 1 210 ? -22.807 7.841 6.473 1.00 47.13 291 VAL A CA 1
ATOM 3327 C C . VAL A 1 210 ? -22.301 7.111 7.707 1.00 47.50 291 VAL A C 1
ATOM 3328 O O . VAL A 1 210 ? -21.108 6.808 7.829 1.00 48.00 291 VAL A O 1
ATOM 3341 N N . GLY A 1 211 ? -23.215 6.832 8.638 1.00 47.42 292 GLY A N 1
ATOM 3342 C CA . GLY A 1 211 ? -22.872 6.198 9.889 1.00 47.28 292 GLY A CA 1
ATOM 3343 C C . GLY A 1 211 ? -22.489 7.155 10.995 1.00 49.03 292 GLY A C 1
ATOM 3344 O O . GLY A 1 211 ? -22.428 6.740 12.160 1.00 50.55 292 GLY A O 1
ATOM 3348 N N . ASP A 1 212 ? -22.229 8.421 10.670 1.00 49.75 293 ASP A N 1
ATOM 3349 C CA . ASP A 1 212 ? -21.881 9.428 11.665 1.00 55.17 293 ASP A CA 1
ATOM 3350 C C . ASP A 1 212 ? -23.059 10.348 11.964 1.00 58.19 293 ASP A C 1
ATOM 3351 O O . ASP A 1 212 ? -23.557 10.379 13.093 1.00 64.91 293 ASP A O 1
ATOM 3360 N N . THR A 1 213 ? -23.518 11.099 10.962 1.00 56.52 294 THR A N 1
ATOM 3361 C CA . THR A 1 213 ? -24.607 12.046 11.137 1.00 58.73 294 THR A CA 1
ATOM 3362 C C . THR A 1 213 ? -25.794 11.795 10.218 1.00 57.08 294 THR A C 1
ATOM 3363 O O . THR A 1 213 ? -26.846 12.409 10.421 1.00 56.42 294 THR A O 1
ATOM 3374 N N . CYS A 1 214 ? -25.664 10.919 9.225 1.00 54.03 295 CYS A N 1
ATOM 3375 C CA . CYS A 1 214 ? -26.77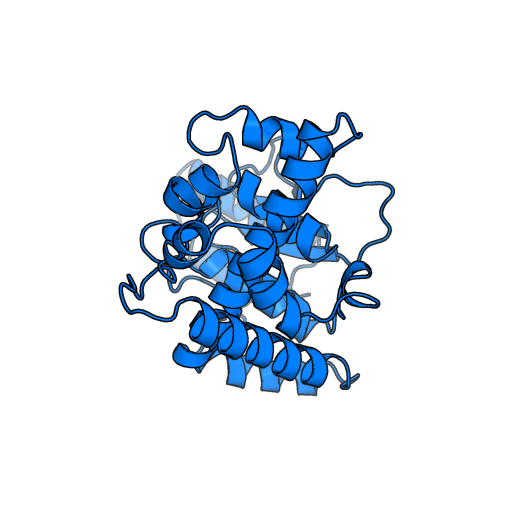4 10.615 8.339 1.00 56.66 295 CYS A CA 1
ATOM 3376 C C . CYS A 1 214 ? -26.656 9.171 7.880 1.00 50.38 295 CYS A C 1
ATOM 3377 O O . CYS A 1 214 ? -25.612 8.531 8.032 1.00 52.76 295 CYS A O 1
ATOM 3385 N N . GLY A 1 215 ? -27.754 8.661 7.327 1.00 49.13 296 GLY A N 1
ATOM 3386 C CA . GLY A 1 215 ? -27.780 7.349 6.726 1.00 47.60 296 GLY A CA 1
ATOM 3387 C C . GLY A 1 215 ? -27.744 7.430 5.211 1.00 48.04 296 GLY A C 1
ATOM 3388 O O . GLY A 1 215 ? -27.566 8.493 4.615 1.00 50.80 296 GLY A O 1
ATOM 3392 N N . LEU A 1 216 ? -27.923 6.273 4.583 1.00 47.61 297 LEU A N 1
ATOM 3393 C CA . LEU A 1 216 ? -27.946 6.216 3.129 1.00 48.01 297 LEU A CA 1
ATOM 3394 C C . LEU A 1 216 ? -29.208 6.886 2.597 1.00 50.80 297 LEU A C 1
ATOM 3395 O O . LEU A 1 216 ? -30.321 6.552 3.012 1.00 46.39 297 LEU A O 1
ATOM 3411 N N . GLU A 1 217 ? -29.031 7.835 1.683 1.00 51.92 298 GLU A N 1
ATOM 3412 C CA . GLU A 1 217 ? -30.150 8.424 0.969 1.00 55.25 298 GLU A CA 1
ATOM 3413 C C . GLU A 1 217 ? -30.657 7.455 -0.097 1.00 48.91 298 GLU A C 1
ATOM 3414 O O . GLU A 1 217 ? -30.064 6.403 -0.353 1.00 47.08 298 GLU A O 1
ATOM 3426 N N . GLN A 1 218 ? -31.767 7.826 -0.736 1.00 48.57 299 GLN A N 1
ATOM 3427 C CA . GLN A 1 218 ? -32.305 6.998 -1.812 1.00 47.55 299 GLN A CA 1
ATOM 3428 C C . GLN A 1 218 ? -31.258 6.759 -2.897 1.00 44.35 299 GLN A C 1
ATOM 3429 O O . GLN A 1 218 ? -31.069 5.626 -3.355 1.00 45.76 299 GLN A O 1
ATOM 3443 N N . ILE A 1 219 ? -30.568 7.817 -3.327 1.00 40.01 300 ILE A N 1
ATOM 3444 C CA . ILE A 1 219 ? -29.548 7.658 -4.362 1.00 42.64 300 ILE A CA 1
ATOM 3445 C C . ILE A 1 219 ? -28.457 6.708 -3.888 1.00 41.96 300 ILE A C 1
ATOM 3446 O O . ILE A 1 219 ? -27.890 5.950 -4.688 1.00 46.99 300 ILE A O 1
ATOM 3462 N N . ASP A 1 220 ? -28.144 6.728 -2.591 1.00 40.47 301 ASP A N 1
ATOM 3463 C CA . ASP A 1 220 ? -27.122 5.840 -2.050 1.00 40.98 301 ASP A CA 1
ATOM 3464 C C . ASP A 1 220 ? -27.577 4.387 -2.095 1.00 38.21 301 ASP A C 1
ATOM 3465 O O . ASP A 1 220 ? -26.761 3.481 -2.308 1.00 34.80 301 ASP A O 1
ATOM 3474 N N . MET A 1 221 ? -28.873 4.144 -1.880 1.00 37.72 302 MET A N 1
ATOM 3475 C CA . MET A 1 221 ? -29.404 2.792 -2.004 1.00 38.60 302 MET A CA 1
ATOM 3476 C C . MET A 1 221 ? -29.257 2.277 -3.432 1.00 40.28 302 MET A C 1
ATOM 3477 O O . MET A 1 221 ? -28.988 1.088 -3.647 1.00 39.57 302 MET A O 1
ATOM 3491 N N . PHE A 1 222 ? -29.442 3.155 -4.422 1.00 40.98 303 PHE A N 1
ATOM 3492 C CA . PHE A 1 222 ? -29.178 2.781 -5.809 1.00 41.88 303 PHE A CA 1
ATOM 3493 C C . PHE A 1 222 ? -27.719 2.378 -5.995 1.00 40.52 303 PHE A C 1
ATOM 3494 O O . PHE A 1 222 ? -27.422 1.337 -6.591 1.00 45.40 303 PHE A O 1
ATOM 3511 N N . ILE A 1 223 ? -26.792 3.198 -5.490 1.00 39.94 304 ILE A N 1
ATOM 3512 C CA . ILE A 1 223 ? -25.367 2.920 -5.658 1.00 38.02 304 ILE A CA 1
ATOM 3513 C C . ILE A 1 223 ? -24.994 1.606 -4.984 1.00 40.93 304 ILE A C 1
ATOM 3514 O O . ILE A 1 223 ? -24.210 0.814 -5.522 1.00 40.82 304 ILE A O 1
ATOM 3530 N N . LEU A 1 224 ? -25.536 1.359 -3.790 1.00 41.91 305 LEU A N 1
ATOM 3531 C CA . LEU A 1 224 ? -25.216 0.133 -3.068 1.00 41.29 305 LEU A CA 1
ATOM 3532 C C . LEU A 1 224 ? -25.698 -1.094 -3.833 1.00 41.55 305 LEU A C 1
ATOM 3533 O O . LEU A 1 224 ? -24.951 -2.064 -4.008 1.00 43.30 305 LEU A O 1
ATOM 3549 N N . GLY A 1 225 ? -26.950 -1.070 -4.297 1.00 40.09 306 GLY A N 1
ATOM 3550 C CA . GLY A 1 225 ? -27.469 -2.198 -5.055 1.00 40.72 306 GLY A CA 1
ATOM 3551 C C . GLY A 1 225 ? -26.694 -2.437 -6.336 1.00 41.48 306 GLY A C 1
ATOM 3552 O O . GLY A 1 225 ? -26.356 -3.575 -6.673 1.00 42.61 306 GLY A O 1
ATOM 3556 N N . TYR A 1 226 ? -26.411 -1.365 -7.076 1.00 40.93 307 TYR A N 1
ATOM 3557 C CA . TYR A 1 226 ? -25.596 -1.491 -8.280 1.00 48.41 307 TYR A CA 1
ATOM 3558 C C . TYR A 1 226 ? -24.226 -2.074 -7.953 1.00 44.07 307 TYR A C 1
ATOM 3559 O O . TYR A 1 226 ? -23.737 -2.963 -8.658 1.00 43.78 307 TYR A O 1
ATOM 3577 N N . SER A 1 227 ? -23.603 -1.603 -6.869 1.00 40.15 308 SER A N 1
ATOM 3578 C CA . SER A 1 227 ? -22.249 -2.036 -6.543 1.00 40.98 308 SER A CA 1
ATOM 3579 C C . SER A 1 227 ? -22.207 -3.513 -6.171 1.00 43.30 308 SER A C 1
ATOM 3580 O O . SER A 1 227 ? -21.251 -4.217 -6.517 1.00 45.44 308 SER A O 1
ATOM 3588 N N . LEU A 1 228 ? -23.223 -4.002 -5.469 1.00 41.90 309 LEU A N 1
ATOM 3589 C CA . LEU A 1 228 ? -23.271 -5.400 -5.063 1.00 44.07 309 LEU A CA 1
ATOM 3590 C C . LEU A 1 228 ? -24.055 -6.271 -6.035 1.00 45.07 309 LEU A C 1
ATOM 3591 O O . LEU A 1 228 ? -24.156 -7.482 -5.815 1.00 46.43 309 LEU A O 1
ATOM 3607 N N . GLU A 1 229 ? -24.595 -5.690 -7.104 1.00 47.16 310 GLU A N 1
ATOM 3608 C CA . GLU A 1 229 ? -25.408 -6.424 -8.071 1.00 46.12 310 GLU A CA 1
ATOM 3609 C C . GLU A 1 229 ? -26.527 -7.185 -7.367 1.00 47.19 310 GLU A C 1
ATOM 3610 O O . GLU A 1 229 ? -26.771 -8.366 -7.621 1.00 47.71 310 GLU A O 1
ATOM 3622 N N . VAL A 1 230 ? -27.210 -6.483 -6.465 1.00 43.69 311 VAL A N 1
ATOM 3623 C CA . VAL A 1 230 ? -28.370 -7.009 -5.755 1.00 47.09 311 VAL A CA 1
ATOM 3624 C C . VAL A 1 230 ? -29.523 -6.037 -5.957 1.00 45.56 311 VAL A C 1
ATOM 3625 O O . VAL A 1 230 ? -29.352 -4.825 -5.793 1.00 45.04 311 VAL A O 1
ATOM 3638 N N . LYS A 1 231 ? -30.686 -6.566 -6.324 1.00 45.60 312 LYS A N 1
ATOM 3639 C CA . LYS A 1 231 ? -31.903 -5.765 -6.388 1.00 49.70 312 LYS A CA 1
ATOM 3640 C C . LYS A 1 231 ? -32.474 -5.612 -4.983 1.00 45.64 312 LYS A C 1
ATOM 3641 O O . LYS A 1 231 ? -32.867 -6.602 -4.357 1.00 45.47 312 LYS A O 1
ATOM 3660 N N . ILE A 1 232 ? -32.518 -4.380 -4.488 1.00 44.44 313 ILE A N 1
ATOM 3661 C CA . ILE A 1 232 ? -33.003 -4.088 -3.143 1.00 43.97 313 ILE A CA 1
ATOM 3662 C C . ILE A 1 232 ? -34.452 -3.629 -3.277 1.00 45.39 313 ILE A C 1
ATOM 3663 O O . ILE A 1 232 ? -34.722 -2.460 -3.566 1.00 46.79 313 ILE A O 1
ATOM 3679 N N . 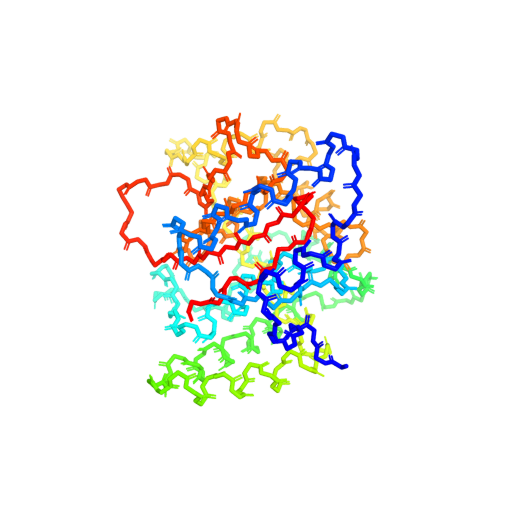LYS A 1 233 ? -35.387 -4.552 -3.067 1.00 44.32 314 LYS A N 1
ATOM 3680 C CA . LYS A 1 233 ? -36.810 -4.228 -3.100 1.00 48.56 314 LYS A CA 1
ATOM 3681 C C . LYS A 1 233 ? -37.235 -3.709 -1.733 1.00 47.24 314 LYS A C 1
ATOM 3682 O O . LYS A 1 233 ? -36.939 -4.329 -0.706 1.00 46.34 314 LYS A O 1
ATOM 3701 N N . VAL A 1 234 ? -37.917 -2.566 -1.718 1.00 44.35 315 VAL A N 1
ATOM 3702 C CA . VAL A 1 234 ? -38.272 -1.884 -0.482 1.00 45.34 315 VAL A CA 1
ATOM 3703 C C . VAL A 1 234 ? -39.772 -1.625 -0.470 1.00 49.64 315 VAL A C 1
ATOM 3704 O O . VAL A 1 234 ? -40.321 -1.078 -1.434 1.00 48.93 315 VAL A O 1
ATOM 3717 N N . PHE A 1 235 ? -40.430 -2.024 0.617 1.00 46.63 316 PHE A N 1
ATOM 3718 C CA . PHE A 1 235 ? -41.816 -1.646 0.876 1.00 46.37 316 PHE A CA 1
ATOM 3719 C C . PHE A 1 235 ? -41.800 -0.362 1.696 1.00 45.86 316 PHE A C 1
ATOM 3720 O O . PHE A 1 235 ? -41.373 -0.365 2.857 1.00 45.60 316 PHE A O 1
ATOM 3737 N N . ARG A 1 236 ? -42.257 0.735 1.098 1.00 47.42 317 ARG A N 1
ATOM 3738 C CA . ARG A 1 236 ? -42.297 2.028 1.780 1.00 51.10 317 ARG A CA 1
ATOM 3739 C C . ARG A 1 236 ? -43.687 2.180 2.386 1.00 54.80 317 ARG A C 1
ATOM 3740 O O . ARG A 1 236 ? -44.626 2.657 1.744 1.00 56.56 317 ARG A O 1
ATOM 3761 N N . LEU A 1 237 ? -43.813 1.767 3.649 1.00 54.08 318 LEU A N 1
ATOM 3762 C CA . LEU A 1 237 ? -45.128 1.630 4.268 1.00 57.76 318 LEU A CA 1
ATOM 3763 C C . LEU A 1 237 ? -45.862 2.963 4.336 1.00 57.68 318 LEU A C 1
ATOM 3764 O O . LEU A 1 237 ? -47.077 3.020 4.112 1.00 57.96 318 LEU A O 1
ATOM 3780 N N . PHE A 1 238 ? -45.145 4.047 4.644 1.00 56.83 319 PHE A N 1
ATOM 3781 C CA . PHE A 1 238 ? -45.781 5.356 4.746 1.00 60.83 319 PHE A CA 1
ATOM 3782 C C . PHE A 1 238 ? -46.322 5.851 3.411 1.00 61.27 319 PHE A C 1
ATOM 3783 O O . PHE A 1 238 ? -47.020 6.869 3.386 1.00 62.29 319 PHE A O 1
ATOM 3800 N N . LYS A 1 239 ? -46.018 5.164 2.309 1.00 61.49 320 LYS A N 1
ATOM 3801 C CA . LYS A 1 239 ? -46.531 5.519 0.992 1.00 65.53 320 LYS A CA 1
ATOM 3802 C C . LYS A 1 239 ? -47.561 4.514 0.486 1.00 63.24 320 LYS A C 1
ATOM 3803 O O . LYS A 1 239 ? -47.834 4.460 -0.717 1.00 63.50 320 LYS A O 1
ATOM 3822 N N . PHE A 1 240 ? -48.135 3.716 1.380 1.00 63.93 321 PHE A N 1
ATOM 3823 C CA . PHE A 1 240 ? -49.202 2.802 0.997 1.00 66.56 321 PHE A CA 1
ATOM 3824 C C . PHE A 1 240 ? -50.327 3.570 0.313 1.00 72.72 321 PHE A C 1
ATOM 3825 O O . PHE A 1 240 ? -50.593 4.734 0.623 1.00 73.51 321 PHE A O 1
ATOM 3842 N N . ASN A 1 241 ? -50.986 2.906 -0.637 1.00 77.87 322 ASN A N 1
ATOM 3843 C CA . ASN A 1 241 ? -52.025 3.527 -1.459 1.00 85.95 322 ASN A CA 1
ATOM 3844 C C . ASN A 1 241 ? -51.462 4.659 -2.317 1.00 90.04 322 ASN A C 1
ATOM 3845 O O . ASN A 1 241 ? -52.171 5.612 -2.648 1.00 92.14 322 ASN A O 1
ATOM 3856 N N . SER A 1 242 ? -50.185 4.561 -2.683 1.00 88.47 323 SER A N 1
ATOM 3857 C CA . SER A 1 242 ? -49.552 5.525 -3.573 1.00 91.43 323 SER A CA 1
ATOM 3858 C C . SER A 1 242 ? -48.608 4.784 -4.511 1.00 88.16 323 SER A C 1
ATOM 3859 O O . SER A 1 242 ? -48.290 3.609 -4.311 1.00 86.02 323 SER A O 1
ATOM 3867 N N . ARG A 1 243 ? -48.158 5.494 -5.547 1.00 91.31 324 ARG A N 1
ATOM 3868 C CA . ARG A 1 243 ? -47.350 4.867 -6.588 1.00 92.33 324 ARG A CA 1
ATOM 3869 C C . ARG A 1 243 ? -46.105 4.209 -6.005 1.00 87.96 324 ARG A C 1
ATOM 3870 O O . ARG A 1 243 ? -45.820 3.037 -6.280 1.00 88.51 324 ARG A O 1
ATOM 3891 N N . ASP A 1 244 ? -45.348 4.947 -5.202 1.00 86.82 325 ASP A N 1
ATOM 3892 C CA . ASP A 1 244 ? -44.055 4.473 -4.712 1.00 83.96 325 ASP A CA 1
ATOM 3893 C C . ASP A 1 244 ? -44.190 3.700 -3.403 1.00 76.69 325 ASP A C 1
ATOM 3894 O O . ASP A 1 244 ? -43.462 3.935 -2.440 1.00 72.22 325 ASP A O 1
ATOM 3903 N N . PHE A 1 245 ? -45.140 2.763 -3.362 1.00 72.38 326 PHE A N 1
ATOM 3904 C CA . PHE A 1 245 ? -45.248 1.856 -2.224 1.00 65.42 326 PHE A CA 1
ATOM 3905 C C . PHE A 1 245 ? -44.255 0.707 -2.347 1.00 62.56 326 PHE A C 1
ATOM 3906 O O . PHE A 1 245 ? -43.686 0.264 -1.343 1.00 60.45 326 PHE A O 1
ATOM 3923 N N . GLU A 1 246 ? -44.031 0.223 -3.567 1.00 61.61 327 GLU A N 1
ATOM 3924 C CA . GLU A 1 246 ? -43.045 -0.81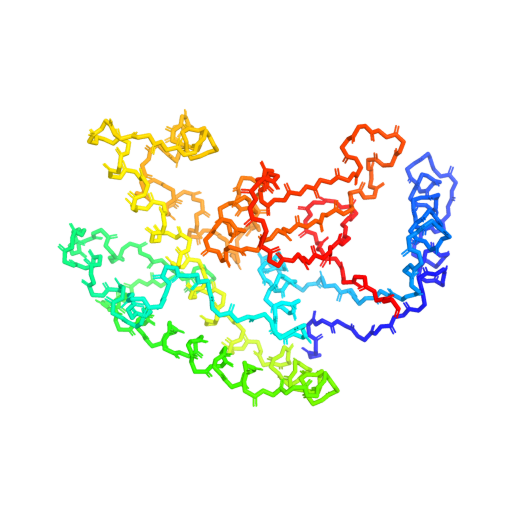3 -3.849 1.00 61.55 327 GLU A CA 1
ATOM 3925 C C . GLU A 1 246 ? -41.988 -0.230 -4.775 1.00 60.52 327 GLU A C 1
ATOM 3926 O O . GLU A 1 246 ? -42.296 0.162 -5.906 1.00 63.80 327 GLU A O 1
ATOM 3938 N N . VAL A 1 247 ? -40.746 -0.177 -4.295 1.00 56.24 328 VAL A N 1
ATOM 3939 C CA . VAL A 1 247 ? -39.631 0.379 -5.050 1.00 56.37 328 VAL A CA 1
ATOM 3940 C C . VAL A 1 247 ? -38.485 -0.622 -5.027 1.00 55.24 328 VAL A C 1
ATOM 3941 O O . VAL A 1 247 ? -38.376 -1.460 -4.128 1.00 51.16 328 VAL A O 1
ATOM 3954 N N . CYS A 1 248 ? -37.626 -0.529 -6.040 1.00 54.44 329 CYS A N 1
ATOM 3955 C CA . CYS A 1 248 ? -36.475 -1.413 -6.164 1.00 53.52 329 CYS A CA 1
ATOM 3956 C C . CYS A 1 248 ? -35.237 -0.580 -6.461 1.00 50.75 329 CYS A C 1
ATOM 3957 O O . CYS A 1 248 ? -35.268 0.298 -7.331 1.00 50.48 329 CYS A O 1
ATOM 3965 N N . TYR A 1 249 ? -34.157 -0.854 -5.736 1.00 47.02 330 TYR A N 1
ATOM 3966 C CA . TYR A 1 249 ? -32.897 -0.144 -5.912 1.00 45.27 330 TYR A CA 1
ATOM 3967 C C . TYR A 1 249 ? -31.838 -1.109 -6.425 1.00 45.79 330 TYR A C 1
ATOM 3968 O O . TYR A 1 249 ? -31.383 -1.975 -5.662 1.00 45.99 330 TYR A O 1
ATOM 3986 N N . PRO A 1 250 ? -31.403 -1.015 -7.694 1.00 45.90 331 PRO A N 1
ATOM 3987 C CA . PRO A 1 250 ? -31.872 -0.115 -8.753 1.00 49.25 331 PRO A CA 1
ATOM 3988 C C . PRO A 1 250 ? -33.040 -0.681 -9.555 1.00 53.49 331 PRO A C 1
ATOM 3989 O O . PRO A 1 250 ? -33.470 -1.809 -9.313 1.00 52.43 331 PRO A O 1
ATOM 4000 N N . GLU A 1 251 ? -33.544 0.111 -10.501 1.00 60.51 332 GLU A N 1
ATOM 4001 C CA . GLU A 1 251 ? -34.577 -0.347 -11.430 1.00 75.64 332 GLU A CA 1
ATOM 4002 C C . GLU A 1 251 ? -33.908 -0.891 -12.695 1.00 81.38 332 GLU A C 1
ATOM 4003 O O . GLU A 1 251 ? -33.931 -0.288 -13.770 1.00 88.96 332 GLU A O 1
ATOM 4015 N N . GLU A 1 252 ? -33.291 -2.061 -12.538 1.00 86.59 333 GLU A N 1
ATOM 4016 C CA . GLU A 1 252 ? -32.629 -2.747 -13.641 1.00 88.81 333 GLU A CA 1
ATOM 4017 C C . GLU A 1 252 ? -33.431 -3.988 -14.015 1.00 87.75 333 GLU A C 1
ATOM 4018 O O . GLU A 1 252 ? -33.054 -5.107 -13.645 1.00 84.41 333 GLU A O 1
ATOM 4030 N N . PRO A 1 253 ? -34.533 -3.834 -14.754 1.00 87.81 334 PRO A N 1
ATOM 4031 C CA . PRO A 1 253 ? -35.403 -4.996 -15.005 1.00 93.22 334 PRO A CA 1
ATOM 4032 C C . PRO A 1 253 ? -34.695 -6.147 -15.697 1.00 96.73 334 PRO A C 1
ATOM 4033 O O . PRO A 1 253 ? -34.900 -7.309 -15.321 1.00 99.05 334 PRO A O 1
ATOM 4044 N N . LEU A 1 254 ? -33.865 -5.862 -16.699 1.00 100.05 335 LEU A N 1
ATOM 4045 C CA . LEU A 1 254 ? -33.138 -6.905 -17.421 1.00 100.21 335 LEU A CA 1
ATOM 4046 C C . LEU A 1 254 ? -31.761 -7.126 -16.791 1.00 97.70 335 LEU A C 1
ATOM 4047 O O . LEU A 1 254 ? -30.715 -6.920 -17.405 1.00 100.78 335 LEU A O 1
ATOM 4051 N N . ARG A 1 255 ? -31.784 -7.560 -15.534 1.00 91.37 336 ARG A N 1
ATOM 4052 C CA . ARG A 1 255 ? -30.569 -7.782 -14.759 1.00 88.54 336 ARG A CA 1
ATOM 4053 C C . ARG A 1 255 ? -30.389 -9.224 -14.318 1.00 88.52 336 ARG A C 1
ATOM 4054 O O . ARG A 1 255 ? -29.275 -9.748 -14.390 1.00 86.60 336 ARG A O 1
ATOM 4058 N N . ASP A 1 256 ? -31.455 -9.885 -13.864 1.00 85.17 337 ASP A N 1
ATOM 4059 C CA . ASP A 1 256 ? -31.367 -11.245 -13.334 1.00 84.56 337 ASP A CA 1
ATOM 4060 C C . ASP A 1 256 ? -30.407 -11.323 -12.149 1.00 75.42 337 ASP A C 1
ATOM 4061 O O . ASP A 1 256 ? -29.702 -12.319 -11.967 1.00 76.61 337 ASP A O 1
ATOM 4070 N N . TRP A 1 257 ? -30.369 -10.268 -11.345 1.00 67.19 338 TRP A N 1
ATOM 4071 C CA . TRP A 1 257 ? -29.594 -10.261 -10.117 1.00 60.39 338 TRP A CA 1
ATOM 4072 C C . TRP A 1 257 ? -30.382 -10.918 -8.988 1.00 59.87 338 TRP A C 1
ATOM 4073 O O . TRP A 1 257 ? -31.602 -11.071 -9.075 1.00 59.43 338 TRP A O 1
ATOM 4094 N N . PRO A 1 258 ? -29.708 -11.310 -7.908 1.00 60.30 339 PRO A N 1
ATOM 4095 C CA . PRO A 1 258 ? -30.440 -11.725 -6.707 1.00 58.23 339 PRO A CA 1
ATOM 4096 C C . PRO A 1 258 ? -31.203 -10.551 -6.118 1.00 56.44 339 PRO A C 1
ATOM 4097 O O . PRO A 1 258 ? -30.844 -9.387 -6.312 1.00 54.99 339 PRO A O 1
ATOM 4108 N N . GLU A 1 259 ? -32.273 -10.865 -5.391 1.00 56.03 340 GLU A N 1
ATOM 4109 C CA . GLU A 1 259 ? -33.175 -9.845 -4.873 1.00 56.94 340 GLU A CA 1
ATOM 4110 C C . GLU A 1 259 ? -33.380 -10.029 -3.377 1.00 57.10 340 GLU A C 1
ATOM 4111 O O . GLU A 1 259 ? -33.483 -11.158 -2.888 1.00 57.77 340 GLU A O 1
ATOM 4123 N N . ILE A 1 260 ? -33.429 -8.908 -2.656 1.00 54.65 341 ILE A N 1
ATOM 4124 C CA . ILE A 1 260 ? -33.724 -8.890 -1.231 1.00 51.18 341 ILE A CA 1
ATOM 4125 C C . ILE A 1 260 ? -34.859 -7.904 -0.993 1.00 49.81 341 ILE A C 1
ATOM 4126 O O . ILE A 1 260 ? -35.041 -6.946 -1.753 1.00 48.73 341 ILE A O 1
ATOM 4142 N N . SER A 1 261 ? -35.619 -8.138 0.074 1.00 47.50 342 SER A N 1
ATOM 4143 C CA . SER A 1 261 ? -36.757 -7.298 0.425 1.00 44.59 342 SER A CA 1
ATOM 4144 C C . SER A 1 261 ? -36.524 -6.633 1.774 1.00 43.45 342 SER A C 1
ATOM 4145 O O . SER A 1 261 ? -35.994 -7.255 2.701 1.00 43.55 342 SER A O 1
ATOM 4153 N N . LEU A 1 262 ? -36.926 -5.367 1.875 1.00 41.57 343 LEU A N 1
ATOM 4154 C CA . LEU A 1 262 ? -36.828 -4.613 3.114 1.00 42.05 343 LEU A CA 1
ATOM 4155 C C . LEU A 1 262 ? -38.129 -3.849 3.337 1.00 45.30 343 LEU A C 1
ATOM 4156 O O . LEU A 1 262 ? -38.883 -3.575 2.398 1.00 41.59 343 LEU A O 1
ATOM 4172 N N . LEU A 1 263 ? -38.384 -3.512 4.601 1.00 41.59 344 LEU A N 1
ATOM 4173 C CA . LEU A 1 263 ? -39.544 -2.726 4.997 1.00 45.55 344 LEU A CA 1
ATOM 4174 C C . LEU A 1 263 ? -39.071 -1.455 5.684 1.00 43.23 344 LEU A C 1
ATOM 4175 O O . LEU A 1 263 ? -38.139 -1.493 6.491 1.00 47.61 344 LEU A O 1
ATOM 4191 N N . THR A 1 264 ? -39.720 -0.333 5.379 1.00 44.50 345 THR A N 1
ATOM 4192 C CA . THR A 1 264 ? -39.363 0.930 6.005 1.00 45.04 345 THR A CA 1
ATOM 4193 C C . THR A 1 264 ? -40.603 1.771 6.252 1.00 51.12 345 THR A C 1
ATOM 4194 O O . THR A 1 264 ? -41.483 1.871 5.391 1.00 52.44 345 THR A O 1
ATOM 4205 N N . GLU A 1 265 ? -40.650 2.385 7.433 1.00 54.12 346 GLU A N 1
ATOM 4206 C CA . GLU A 1 265 ? -41.715 3.303 7.805 1.00 55.58 346 GLU A CA 1
ATOM 4207 C C . GLU A 1 265 ? -41.358 4.759 7.539 1.00 57.45 346 GLU A C 1
ATOM 4208 O O . GLU A 1 265 ? -42.250 5.613 7.571 1.00 58.67 346 GLU A O 1
ATOM 4220 N N . ASN A 1 266 ? -40.078 5.063 7.270 1.00 56.60 347 ASN A N 1
ATOM 4221 C CA . ASN A 1 266 ? -39.657 6.456 7.168 1.00 61.01 347 ASN A CA 1
ATOM 4222 C C . ASN A 1 266 ? -38.444 6.672 6.264 1.00 62.15 347 ASN A C 1
ATOM 4223 O O . ASN A 1 266 ? -37.834 7.742 6.332 1.00 66.34 347 ASN A O 1
ATOM 4234 N N . ASP A 1 267 ? -38.078 5.707 5.421 1.00 60.87 348 ASP A N 1
ATOM 4235 C CA . ASP A 1 267 ? -36.888 5.785 4.574 1.00 65.07 348 ASP A CA 1
ATOM 4236 C C . ASP A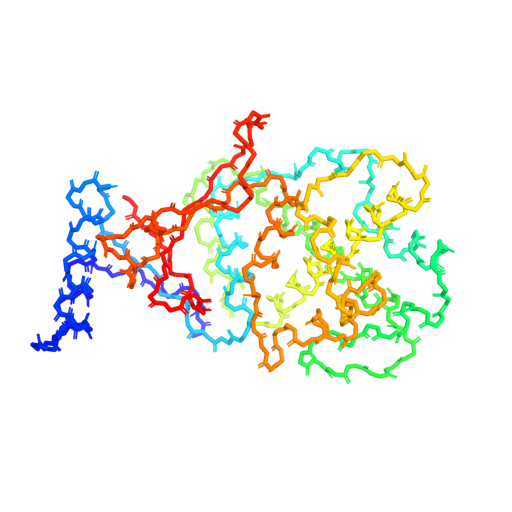 1 267 ? -35.604 5.958 5.378 1.00 67.14 348 ASP A C 1
ATOM 4237 O O . ASP A 1 267 ? -34.560 6.294 4.808 1.00 66.62 348 ASP A O 1
ATOM 4246 N N . ARG A 1 268 ? -35.654 5.735 6.688 1.00 68.80 349 ARG A N 1
ATOM 4247 C CA . ARG A 1 268 ? -34.494 5.841 7.565 1.00 72.42 349 ARG A CA 1
ATOM 4248 C C . ARG A 1 268 ? -34.078 4.506 8.156 1.00 71.18 349 ARG A C 1
ATOM 4249 O O . ARG A 1 268 ? -32.883 4.213 8.225 1.00 71.28 349 ARG A O 1
ATOM 4270 N N . HIS A 1 269 ? -35.038 3.688 8.579 1.00 68.02 350 HIS A N 1
ATOM 4271 C CA . HIS A 1 269 ? -34.773 2.370 9.138 1.00 64.12 350 HIS A CA 1
ATOM 4272 C C . HIS A 1 269 ? -35.437 1.324 8.257 1.00 60.08 350 HIS A C 1
ATOM 4273 O O . HIS A 1 269 ? -36.607 1.471 7.888 1.00 59.24 350 HIS A O 1
ATOM 4287 N N . TYR A 1 270 ? -34.691 0.274 7.919 1.00 56.59 351 TYR A N 1
ATOM 4288 C CA . TYR A 1 270 ? -35.152 -0.769 7.005 1.00 52.04 351 TYR A CA 1
ATOM 4289 C C . TYR A 1 270 ? -35.276 -2.078 7.779 1.00 55.38 351 TYR A C 1
ATOM 4290 O O . TYR A 1 270 ? -34.276 -2.757 8.033 1.00 52.67 351 TYR A O 1
ATOM 4308 N N . HIS A 1 271 ? -36.508 -2.431 8.147 1.00 53.67 352 HIS A N 1
ATOM 4309 C CA . HIS A 1 271 ? -36.767 -3.643 8.912 1.00 54.45 352 HIS A CA 1
ATOM 4310 C C . HIS A 1 271 ? -36.826 -4.859 7.995 1.00 50.31 352 HIS A C 1
ATOM 4311 O O . HIS A 1 271 ? -37.178 -4.759 6.817 1.00 49.83 352 HIS A O 1
ATOM 4325 N N . ILE A 1 272 ? -36.495 -6.017 8.556 1.00 47.93 353 ILE A N 1
ATOM 4326 C CA . ILE A 1 272 ? -36.322 -7.242 7.782 1.00 47.87 353 ILE A CA 1
ATOM 4327 C C . ILE A 1 272 ? -37.667 -7.963 7.718 1.00 50.05 353 ILE A C 1
ATOM 4328 O O . ILE A 1 272 ? -38.204 -8.334 8.773 1.00 48.93 353 ILE A O 1
ATOM 4344 N N . PRO A 1 273 ? -38.228 -8.193 6.532 1.00 50.76 354 PRO A N 1
ATOM 4345 C CA . PRO A 1 273 ? -39.424 -9.037 6.441 1.00 51.16 354 PRO A CA 1
ATOM 4346 C C . PRO A 1 273 ? -39.066 -10.509 6.545 1.00 54.38 354 PRO A C 1
ATOM 4347 O O . PRO A 1 273 ? -38.113 -10.984 5.924 1.00 55.76 354 PRO A O 1
ATOM 4358 N N . VAL A 1 274 ? -39.845 -11.234 7.343 1.00 58.46 355 VAL A N 1
ATOM 4359 C CA . VAL A 1 274 ? -39.633 -12.659 7.572 1.00 61.44 355 VAL A CA 1
ATOM 4360 C C . VAL A 1 274 ? -40.850 -13.409 7.051 1.00 64.64 355 VAL A C 1
ATOM 4361 O O . VAL A 1 274 ? -41.986 -13.101 7.432 1.00 61.80 355 VAL A O 1
ATOM 4374 N N . PHE A 1 275 ? -40.610 -14.394 6.188 1.00 65.67 356 PHE A N 1
ATOM 4375 C CA . PHE A 1 275 ? -41.691 -15.129 5.538 1.00 71.50 356 PHE A CA 1
ATOM 4376 C C . PHE A 1 275 ? -41.993 -16.453 6.237 1.00 76.57 356 PHE A C 1
ATOM 4377 O O . PHE A 1 275 ? -41.210 -16.930 7.058 1.00 79.03 356 PHE A O 1
#

Solvent-accessible surface area: 12600 Å² total; per-residue (Å²): 155,45,2,0,63,70,98,66,64,0,63,64,22,4,62,87,86,50,73,38,152,73,122,66,31,31,56,7,57,113,0,0,69,61,0,32,186,148,38,108,0,92,24,1,33,34,0,108,110,36,29,1,3,4,0,1,0,0,0,8,7,0,0,24,84,30,19,63,58,8,71,29,15,88,142,69,87,8,25,43,4,0,79,87,4,72,171,68,50,37,89,111,30,4,61,84,3,23,1,1,44,85,133,47,135,30,107,69,0,63,21,37,1,106,104,19,0,75,40,0,70,74,30,0,68,93,1,53,67,39,105,78,166,129,109,22,24,53,25,0,60,101,7,0,34,60,50,124,35,2,68,60,0,0,4,0,0,1,0,0,0,1,0,12,0,9,47,1,49,102,68,30,110,65,177,117,145,15,37,88,45,5,124,112,3,15,82,77,146,59,0,40,44,10,63,25,0,0,79,79,26,1,22,31,2,7,42,101,48,26,10,75,84,27,3,0,31,4,0,0,59,0,2,30,1,30,0,34,0,7,17,0,74,66,29,114,59,222,48,20,85,25,19,3,1,108,63,119,108,25,142,61,60,95,2,23,0,0,0,23,77,35,134,23,2,3,6,6,35,149

Nearest PDB structures (foldseek):
  6drm-assembly1_A  TM=1.004E+00  e=1.070E-50  Homo sapiens
  3znz-assembly1_A  TM=9.453E-01  e=5.060E-26  Homo sapiens
  3znx-assembly1_A  TM=9.422E-01  e=1.634E-25  Homo sapiens
  3znv-assembly1_A  TM=9.280E-01  e=1.724E-25  Homo sapiens
  4ksl-assembly8_O  TM=9.321E-01  e=3.835E-25  Homo sapiens

Sequence (270 aa):
NLSVEAEVDLLSYCAREWKGETPRNKLMRKAYEELFWRHHIKCVRQVRRDNYDALRSVLFQIFSQGISFPSWMKEKDIVKLPEKLLFSQGCNWIQQYSFGPEKYTGSNVFGKLRKYVELLKTQWTEFNGIRDYHKRGSMCNTLFSDAILEYKLYEALKFIMLYQVTEVYEQMKTKKVIPSLFRLLFSRETSSDPLSFMMNHLNSVGDTCGLEQIDMFILGYSLEVKIKVFRLFKFNSRDFEVCYPEEPLRDWPEISLLTENDRHYHIPVF

Secondary structure (DSSP, 8-state):
--SSPPPEEHHHHHHHHS-S-SHHHHHHHHHHHHHHHHH---EEE---SSTTHHHHHHHHHHHHHT----THHHHS-GGGHHHHHHHHS-HHHHTT---GGG---SS-HHHHHHHHHHHHHHHHHHHHT---HHHHHHHHHHHTT-HHHHHHHHHHHHHHHHHHHHHHHHHHHTT----HHHHHHHHSGGGSSHHHHHHHTGGGBTTTB---HHHHHHHHHHHT-EEEEEEGGGTTSGGGEEEES--GGG---EEEEEESSSS-EEEEE-

Organism: Homo sapiens (NCBI:txid9606)

GO terms:
  GO:0005635 nuclear envelope (C, IDA)
  GO:0005737 cytoplasm (C, IDA)
  GO:0005789 endoplasmic reticulum membrane (C, EXP)
  GO:0005515 protein binding (F, IPI)
  GO:0098554 cytoplasmic side of endoplasmic reticulum membrane (C, IDA)

InterPro domains:
  IPR023235 FAM105 [PF16218] (88-355)
  IPR023235 FAM105 [PR02055] (89-106)
  IPR023235 FAM105 [PR02055] (136-158)
  IPR023235 FAM105 [PR02055] (206-226)
  IPR023235 FAM105 [PR02055] (229-248)
  IPR023235 FAM105 [PR02055] (264-280)
  IPR023235 FAM105 [PR02055] (286-307)
  IPR023235 FAM105 [PR02055] (313-331)
  IPR023235 FAM105 [PR02055] (331-352)
  IPR023235 FAM105 [PTHR33662] (12-356)
  IPR023236 Inactive ubiquitin thioesterase OTULINL [PR02056] (155-172)
  IPR023236 Inactive ubiquitin thioesterase OTULINL [PR02056] (173-190)
  IPR023236 Inactive ubiquitin thioesterase OTULINL [PR02056] (195-210)
  IPR023236 Inactive ubiquitin thioesterase OTULINL [PR02056] (214-230)
  IPR023236 Inactive ubiquitin thioesterase OTULINL [PR02056] (279-293)
  IPR023236 Inactive ubiquitin thioesterase OTULINL [PR02056] (331-346)

Radius of gyration: 18.9 Å; Cα contacts (8 Å, |Δi|>4): 413; chains: 1; bounding box: 55×44×45 Å

B-factor: mean 68.6, std 19.53, range [34.8, 160.54]

Foldseek 3Di:
DFQQADKDFLLVCLCVVLDDDDPQSVLLSVLSVCCCPVVVQGIWGWHDDFLAQVVLQVVLQCLLVQPAFDDVCVPPPQLCLLVVCVVVPPVVLQQLQQLAANNDNDDPSSVLLSVLSVLLVVVRVVSNPDDDSVVSVVVSSVQSVPVVNVSSPSVNLLVLLLSVLQVQQVCVVVVHDHDVLSVVQLVDPQRVGSSSCRNPPSSNRRHPHHQAPSSLLSSCVSRVEWEWEQASSQPVHDVRIQIRPPPVPRPGHYAYWYDPDRRHTMHGHD